Protein AF-A0A2V0P7E8-F1 (afdb_monomer_lite)

Sequence (237 aa):
MRSTAALACRALPTARGLFLRGPGQTAPRLRASYVAIYTPRAPAPLAVPRLQHPPPARASVSSMASHKLELEVVDIHNPGQHNFILGHSHFIKTVEDLAEVMAGAGGGAKWGVAFCEASGDPQNEAMPGRKVRSDGNDAAMLELAKRNAMALGAGHTFVIFMDGIFPVAVLNAVKAVPEVCRVYCATANPVSVVVARLGEDRKGIMGVLDGLCPVDFETEGDKEKRKAFLRMIGYKR

Structure (mmCIF, N/CA/C/O backbone):
data_AF-A0A2V0P7E8-F1
#
_entry.id   AF-A0A2V0P7E8-F1
#
loop_
_atom_site.group_PDB
_atom_site.id
_atom_site.type_symbol
_atom_site.label_atom_id
_atom_site.label_alt_id
_atom_site.label_comp_id
_atom_site.label_asym_id
_atom_site.label_entity_id
_atom_site.label_seq_id
_atom_site.pdbx_PDB_ins_code
_atom_site.Cartn_x
_atom_site.Cartn_y
_atom_site.Cartn_z
_atom_site.occupancy
_atom_site.B_iso_or_equiv
_atom_site.auth_seq_id
_atom_site.auth_comp_id
_atom_site.auth_asym_id
_atom_site.auth_atom_id
_atom_site.pdbx_PDB_model_num
ATOM 1 N N . MET A 1 1 ? 17.601 -32.120 -47.604 1.00 43.47 1 MET A N 1
ATOM 2 C CA . MET A 1 1 ? 18.085 -33.241 -46.771 1.00 43.47 1 MET A CA 1
ATOM 3 C C . MET A 1 1 ? 17.590 -33.015 -45.351 1.00 43.47 1 MET A C 1
ATOM 5 O O . MET A 1 1 ? 17.992 -32.042 -44.731 1.00 43.47 1 MET A O 1
ATOM 9 N N . ARG A 1 2 ? 16.623 -33.821 -44.898 1.00 35.91 2 ARG A N 1
ATOM 10 C CA . ARG A 1 2 ? 16.063 -33.784 -43.537 1.00 35.91 2 ARG A CA 1
ATOM 11 C C . ARG A 1 2 ? 16.905 -34.705 -42.650 1.00 35.91 2 ARG A C 1
ATOM 13 O O . ARG A 1 2 ? 17.209 -35.808 -43.089 1.00 35.91 2 ARG A O 1
ATOM 20 N N . SER A 1 3 ? 17.239 -34.286 -41.432 1.00 37.12 3 SER A N 1
ATOM 21 C CA . SER A 1 3 ? 17.743 -35.190 -40.393 1.00 37.12 3 SER A CA 1
ATOM 22 C C . SER A 1 3 ? 17.050 -34.871 -39.073 1.00 37.12 3 SER A C 1
ATOM 24 O O . SER A 1 3 ? 17.293 -33.843 -38.448 1.00 37.12 3 SER A O 1
ATOM 26 N N . THR A 1 4 ? 16.119 -35.747 -38.716 1.00 37.12 4 THR A N 1
ATOM 27 C CA . THR A 1 4 ? 15.447 -35.866 -37.422 1.00 37.12 4 THR A CA 1
ATOM 28 C C . THR A 1 4 ? 16.215 -36.889 -36.588 1.00 37.12 4 THR A C 1
ATOM 30 O O . THR A 1 4 ? 16.308 -38.044 -37.002 1.00 37.12 4 THR A O 1
ATOM 33 N N . ALA A 1 5 ? 16.741 -36.499 -35.426 1.00 37.94 5 ALA A N 1
ATOM 34 C CA . ALA A 1 5 ? 17.304 -37.433 -34.451 1.00 37.94 5 ALA A CA 1
ATOM 35 C C . ALA A 1 5 ? 16.239 -37.790 -33.406 1.00 37.94 5 ALA A C 1
ATOM 37 O O . ALA A 1 5 ? 15.668 -36.919 -32.752 1.00 37.94 5 ALA A O 1
ATOM 38 N N . ALA A 1 6 ? 15.949 -39.086 -33.323 1.00 36.44 6 ALA A N 1
ATOM 39 C CA . ALA A 1 6 ? 14.895 -39.681 -32.525 1.00 36.44 6 ALA A CA 1
ATOM 40 C C . ALA A 1 6 ? 15.321 -39.955 -31.073 1.00 36.44 6 ALA A C 1
ATOM 42 O O . ALA A 1 6 ? 16.470 -40.274 -30.771 1.00 36.44 6 ALA A O 1
ATOM 43 N N . LEU A 1 7 ? 14.312 -39.862 -30.212 1.00 33.28 7 LEU A N 1
ATOM 44 C CA . LEU A 1 7 ? 14.237 -40.232 -28.805 1.00 33.28 7 LEU A CA 1
ATOM 45 C C . LEU A 1 7 ? 14.516 -41.737 -28.599 1.00 33.28 7 LEU A C 1
ATOM 47 O O . LEU A 1 7 ? 13.966 -42.563 -29.326 1.00 33.28 7 LEU A O 1
ATOM 51 N N . ALA A 1 8 ? 15.282 -42.112 -27.570 1.00 34.56 8 ALA A N 1
ATOM 52 C CA . ALA A 1 8 ? 15.366 -43.502 -27.110 1.00 34.56 8 ALA A CA 1
ATOM 53 C C . ALA A 1 8 ? 15.400 -43.583 -25.574 1.00 34.56 8 ALA A C 1
ATOM 55 O O . ALA A 1 8 ? 16.452 -43.474 -24.944 1.00 34.56 8 ALA A O 1
ATOM 56 N N . CYS A 1 9 ? 14.224 -43.809 -24.980 1.00 28.08 9 CYS A N 1
ATOM 57 C CA . CYS A 1 9 ? 14.062 -44.355 -23.632 1.00 28.08 9 CYS A CA 1
ATOM 58 C C . CYS A 1 9 ? 14.652 -45.772 -23.577 1.00 28.08 9 CYS A C 1
ATOM 60 O O . CYS A 1 9 ? 14.304 -46.617 -24.402 1.00 28.08 9 CYS A O 1
ATOM 62 N N . ARG A 1 10 ? 15.487 -46.068 -22.576 1.00 33.81 10 ARG A N 1
ATOM 63 C CA . ARG A 1 10 ? 15.857 -47.445 -22.217 1.00 33.81 10 ARG A CA 1
ATOM 64 C C . ARG A 1 10 ? 15.277 -47.805 -20.854 1.00 33.81 10 ARG A C 1
ATOM 66 O O . ARG A 1 10 ? 15.463 -47.081 -19.881 1.00 33.81 10 ARG A O 1
ATOM 73 N N . ALA A 1 11 ? 14.568 -48.929 -20.833 1.00 33.47 11 ALA A N 1
ATOM 74 C CA . ALA A 1 11 ? 13.974 -49.557 -19.664 1.00 33.47 11 ALA A CA 1
ATOM 75 C C . ALA A 1 11 ? 15.027 -50.265 -18.790 1.00 33.47 11 ALA A C 1
ATOM 77 O O . ALA A 1 11 ? 16.005 -50.818 -19.296 1.00 33.47 11 ALA A O 1
ATOM 78 N N . LEU A 1 12 ? 14.786 -50.262 -17.478 1.00 32.53 12 LEU A N 1
ATOM 79 C CA . LEU A 1 12 ? 15.499 -51.035 -16.457 1.00 32.53 12 LEU A CA 1
ATOM 80 C C . LEU A 1 12 ? 14.900 -52.448 -16.343 1.00 32.53 12 LEU A C 1
ATOM 82 O O . LEU A 1 12 ? 13.673 -52.567 -16.348 1.00 32.53 12 LEU A O 1
ATOM 86 N N . PRO A 1 13 ? 15.708 -53.506 -16.154 1.00 39.50 13 PRO A N 1
ATOM 87 C CA . PRO A 1 13 ? 15.203 -54.808 -15.751 1.00 39.50 13 PRO A CA 1
ATOM 88 C C . PRO A 1 13 ? 15.181 -54.960 -14.223 1.00 39.50 13 PRO A C 1
ATOM 90 O O . PRO A 1 13 ? 16.146 -54.668 -13.516 1.00 39.50 13 PRO A O 1
ATOM 93 N N . THR A 1 14 ? 14.052 -55.457 -13.728 1.00 38.06 14 THR A N 1
ATOM 94 C CA . THR A 1 14 ? 13.826 -55.967 -12.376 1.00 38.06 14 THR A CA 1
ATOM 95 C C . THR A 1 14 ? 14.241 -57.437 -12.251 1.00 38.06 14 THR A C 1
ATOM 97 O O . THR A 1 14 ? 14.119 -58.202 -13.203 1.00 38.06 14 THR A O 1
ATOM 100 N N . ALA A 1 15 ? 14.623 -57.814 -11.022 1.00 34.06 15 ALA A N 1
ATOM 101 C CA . ALA A 1 15 ? 14.277 -59.055 -10.302 1.00 34.06 15 ALA A CA 1
ATOM 102 C C . ALA A 1 15 ? 15.458 -59.849 -9.695 1.00 34.06 15 ALA A C 1
ATOM 104 O O . ALA A 1 15 ? 16.216 -60.522 -10.378 1.00 34.06 15 ALA A O 1
ATOM 105 N N . ARG A 1 16 ? 15.492 -59.795 -8.352 1.00 34.69 16 ARG A N 1
ATOM 106 C CA . ARG A 1 16 ? 15.559 -60.903 -7.373 1.00 34.69 16 ARG A CA 1
ATOM 107 C C . ARG A 1 16 ? 16.539 -62.066 -7.612 1.00 34.69 16 ARG A C 1
ATOM 109 O O . ARG A 1 16 ? 16.355 -62.879 -8.505 1.00 34.69 16 ARG A O 1
ATOM 116 N N . GLY A 1 17 ? 17.415 -62.279 -6.627 1.00 33.47 17 GLY A N 1
ATOM 117 C CA . GLY A 1 17 ? 18.107 -63.553 -6.409 1.00 33.47 17 GLY A CA 1
ATOM 118 C C . GLY A 1 17 ? 18.930 -63.545 -5.123 1.00 33.47 17 GLY A C 1
ATOM 119 O O . GLY A 1 17 ? 20.105 -63.205 -5.135 1.00 33.47 17 GLY A O 1
ATOM 120 N N . LEU A 1 18 ? 18.287 -63.882 -4.006 1.00 33.97 18 LEU A N 1
ATOM 121 C CA . LEU A 1 18 ? 18.883 -64.077 -2.683 1.00 33.97 18 LEU A CA 1
ATOM 122 C C . LEU A 1 18 ? 19.612 -65.436 -2.660 1.00 33.97 18 LEU A C 1
ATOM 124 O O . LEU A 1 18 ? 18.948 -66.440 -2.891 1.00 33.97 18 LEU A O 1
ATOM 128 N N . PHE A 1 19 ? 20.911 -65.513 -2.345 1.00 38.66 19 PHE A N 1
ATOM 129 C CA . PHE A 1 19 ? 21.503 -66.754 -1.818 1.00 38.66 19 PHE A CA 1
ATOM 130 C C . PHE A 1 19 ? 22.710 -66.479 -0.910 1.00 38.66 19 PHE A C 1
ATOM 132 O O . PHE A 1 19 ? 23.742 -65.960 -1.326 1.00 38.66 19 PHE A O 1
ATOM 139 N N . LEU A 1 20 ? 22.532 -66.852 0.357 1.00 37.09 20 LEU A N 1
ATOM 140 C CA . LEU A 1 20 ? 23.522 -66.905 1.429 1.00 37.09 20 LEU A CA 1
ATOM 141 C C . LEU A 1 20 ? 24.450 -68.117 1.231 1.00 37.09 20 LEU A C 1
ATOM 143 O O . LEU A 1 20 ? 23.941 -69.221 1.044 1.00 37.09 20 LEU A O 1
ATOM 147 N N . ARG A 1 21 ? 25.774 -67.961 1.384 1.00 39.28 21 ARG A N 1
ATOM 148 C CA . ARG A 1 21 ? 26.677 -69.047 1.824 1.00 39.28 21 ARG A CA 1
ATOM 149 C C . ARG A 1 21 ? 27.834 -68.502 2.672 1.00 39.28 21 ARG A C 1
ATOM 151 O O . ARG A 1 21 ? 28.467 -67.519 2.308 1.00 39.28 21 ARG A O 1
ATOM 158 N N . GLY A 1 22 ? 28.030 -69.148 3.824 1.00 33.69 22 GLY A N 1
ATOM 159 C CA . GLY A 1 22 ? 28.982 -68.815 4.886 1.00 33.69 22 GLY A CA 1
ATOM 160 C C . GLY A 1 22 ? 30.416 -69.335 4.675 1.00 33.69 22 GLY A C 1
ATOM 161 O O . GLY A 1 22 ? 30.749 -69.819 3.593 1.00 33.69 22 GLY A O 1
ATOM 162 N N . PRO A 1 23 ? 31.274 -69.197 5.704 1.00 37.84 23 PRO A N 1
ATOM 163 C CA . PRO A 1 23 ? 32.725 -69.147 5.571 1.00 37.84 23 PRO A CA 1
ATOM 164 C C . PRO A 1 23 ? 33.386 -70.527 5.658 1.00 37.84 23 PRO A C 1
ATOM 166 O O . PRO A 1 23 ? 32.941 -71.401 6.396 1.00 37.84 23 PRO A O 1
ATOM 169 N N . GLY A 1 24 ? 34.519 -70.669 4.969 1.00 43.66 24 GLY A N 1
ATOM 170 C CA . GLY A 1 24 ? 35.448 -71.780 5.158 1.00 43.66 24 GLY A CA 1
ATOM 171 C C . GLY A 1 24 ? 35.245 -72.931 4.182 1.00 43.66 24 GLY A C 1
ATOM 172 O O . GLY A 1 24 ? 34.512 -73.873 4.464 1.00 43.66 24 GLY A O 1
ATOM 173 N N . GLN A 1 25 ? 35.974 -72.886 3.065 1.00 35.38 25 GLN A N 1
ATOM 174 C CA . GLN A 1 25 ? 36.650 -74.063 2.521 1.00 35.38 25 GLN A CA 1
ATOM 175 C C . GLN A 1 25 ? 37.675 -73.666 1.453 1.00 35.38 25 GLN A C 1
ATOM 177 O O . GLN A 1 25 ? 37.487 -72.753 0.655 1.00 35.38 25 GLN A O 1
ATOM 182 N N . THR A 1 26 ? 38.813 -74.336 1.555 1.00 39.16 26 THR A N 1
ATOM 183 C CA . THR A 1 26 ? 40.127 -74.064 0.974 1.00 39.16 26 THR A CA 1
ATOM 184 C C . THR A 1 26 ? 40.229 -74.454 -0.500 1.00 39.16 26 THR A C 1
ATOM 186 O O . THR A 1 26 ? 39.725 -75.499 -0.904 1.00 39.16 26 THR A O 1
ATOM 189 N N . ALA A 1 27 ? 40.946 -73.645 -1.283 1.00 39.34 27 ALA A N 1
ATOM 190 C CA . ALA A 1 27 ? 41.205 -73.864 -2.707 1.00 39.34 27 ALA A CA 1
ATOM 191 C C . ALA A 1 27 ? 42.180 -75.038 -2.976 1.00 39.34 27 ALA A C 1
ATOM 193 O O . ALA A 1 27 ? 43.146 -75.207 -2.224 1.00 39.34 27 ALA A O 1
ATOM 194 N N . PRO A 1 28 ? 41.995 -75.825 -4.057 1.00 39.16 28 PRO A N 1
ATOM 195 C CA . PRO A 1 28 ? 42.927 -76.882 -4.427 1.00 39.16 28 PRO A CA 1
ATOM 196 C C . PRO A 1 28 ? 44.117 -76.363 -5.252 1.00 39.16 28 PRO A C 1
ATOM 198 O O . PRO A 1 28 ? 44.018 -75.430 -6.048 1.00 39.16 28 PRO A O 1
ATOM 201 N N . ARG A 1 29 ? 45.258 -77.023 -5.029 1.00 36.12 29 ARG A N 1
ATOM 202 C CA . ARG A 1 29 ? 46.590 -76.774 -5.599 1.00 36.12 29 ARG A CA 1
ATOM 203 C C . ARG A 1 29 ? 46.653 -77.109 -7.095 1.00 36.12 29 ARG A C 1
ATOM 205 O O . ARG A 1 29 ? 46.327 -78.228 -7.481 1.00 36.12 29 ARG A O 1
ATOM 212 N N . LEU A 1 30 ? 47.194 -76.199 -7.904 1.00 33.72 30 LEU A N 1
ATOM 213 C CA . LEU A 1 30 ? 47.629 -76.471 -9.279 1.00 33.72 30 LEU A CA 1
ATOM 214 C C . LEU A 1 30 ? 49.127 -76.812 -9.294 1.00 33.72 30 LEU A C 1
ATOM 216 O O . LEU A 1 30 ? 49.944 -76.078 -8.738 1.00 33.72 30 LEU A O 1
ATOM 220 N N . ARG A 1 31 ? 49.483 -77.945 -9.915 1.00 35.31 31 ARG A N 1
ATOM 221 C CA . ARG A 1 31 ? 50.872 -78.317 -10.221 1.00 35.31 31 ARG A CA 1
ATOM 222 C C . ARG A 1 31 ? 51.333 -77.609 -11.493 1.00 35.31 31 ARG A C 1
ATOM 224 O O . ARG A 1 31 ? 50.603 -77.538 -12.475 1.00 35.31 31 ARG A O 1
ATOM 231 N N . ALA A 1 32 ? 52.562 -77.113 -11.428 1.00 32.66 32 ALA A N 1
ATOM 232 C CA . ALA A 1 32 ? 53.272 -76.403 -12.474 1.00 32.66 32 ALA A CA 1
ATOM 233 C C . ALA A 1 32 ? 53.940 -77.355 -13.473 1.00 32.66 32 ALA A C 1
ATOM 235 O O . ALA A 1 32 ? 54.534 -78.352 -13.066 1.00 32.66 32 ALA A O 1
ATOM 236 N N . SER A 1 33 ? 53.943 -76.963 -14.746 1.00 31.25 33 SER A N 1
ATOM 237 C CA . SER A 1 33 ? 54.993 -77.325 -15.704 1.00 31.25 33 SER A CA 1
ATOM 238 C C . SER A 1 33 ? 54.828 -76.510 -16.986 1.00 31.25 33 SER A C 1
ATOM 240 O O . SER A 1 33 ? 54.018 -76.868 -17.831 1.00 31.25 33 SER A O 1
ATOM 242 N N . TYR A 1 34 ? 55.575 -75.412 -17.118 1.00 35.31 34 TYR A N 1
ATOM 243 C CA . TYR A 1 34 ? 56.572 -75.250 -18.183 1.00 35.31 34 TYR A CA 1
ATOM 244 C C . TYR A 1 34 ? 57.381 -73.973 -17.927 1.00 35.31 34 TYR A C 1
ATOM 246 O O . TYR A 1 34 ? 56.834 -72.881 -17.792 1.00 35.31 34 TYR A O 1
ATOM 254 N N . VAL A 1 35 ? 58.695 -74.141 -17.812 1.00 34.78 35 VAL A N 1
ATOM 255 C CA . VAL A 1 35 ? 59.681 -73.075 -17.637 1.00 34.78 35 VAL A CA 1
ATOM 256 C C . VAL A 1 35 ? 60.026 -72.541 -19.024 1.00 34.78 35 VAL A C 1
ATOM 258 O O . VAL A 1 35 ? 60.584 -73.269 -19.840 1.00 34.78 35 VAL A O 1
ATOM 261 N N . ALA A 1 36 ? 59.707 -71.274 -19.285 1.00 39.47 36 ALA A N 1
ATOM 262 C CA . ALA A 1 36 ? 60.291 -70.501 -20.374 1.00 39.47 36 ALA A CA 1
ATOM 263 C C . ALA A 1 36 ? 61.133 -69.381 -19.756 1.00 39.47 36 ALA A C 1
ATOM 265 O O . ALA A 1 36 ? 60.693 -68.655 -18.865 1.00 39.47 36 ALA A O 1
ATOM 266 N N . ILE A 1 37 ? 62.383 -69.331 -20.190 1.00 40.84 37 ILE A N 1
ATOM 267 C CA . ILE A 1 37 ? 63.480 -68.566 -19.611 1.00 40.84 37 ILE A CA 1
ATOM 268 C C . ILE A 1 37 ? 63.220 -67.069 -19.828 1.00 40.84 37 ILE A C 1
ATOM 270 O O . ILE A 1 37 ? 63.084 -66.605 -20.958 1.00 40.84 37 ILE A O 1
ATOM 274 N N . TYR A 1 38 ? 63.138 -66.325 -18.725 1.00 32.28 38 TYR A N 1
ATOM 275 C CA . TYR A 1 38 ? 63.028 -64.868 -18.681 1.00 32.28 38 TYR A CA 1
ATOM 276 C C . TYR A 1 38 ? 64.431 -64.248 -18.766 1.00 32.28 38 TYR A C 1
ATOM 278 O O . TYR A 1 38 ? 65.274 -64.513 -17.912 1.00 32.28 38 TYR A O 1
ATOM 286 N N . THR A 1 39 ? 64.646 -63.329 -19.704 1.00 40.19 39 THR A N 1
ATOM 287 C CA . THR A 1 39 ? 65.542 -62.183 -19.478 1.00 40.19 39 THR A CA 1
ATOM 288 C C . THR A 1 39 ? 64.784 -60.913 -19.862 1.00 40.19 39 THR A C 1
ATOM 290 O O . THR A 1 39 ? 64.625 -60.648 -21.056 1.00 40.19 39 THR A O 1
ATOM 293 N N . PRO A 1 40 ? 64.272 -60.121 -18.903 1.00 41.34 40 PRO A N 1
ATOM 294 C CA . PRO A 1 40 ? 63.622 -58.862 -19.217 1.00 41.34 40 PRO A CA 1
ATOM 295 C C . PRO A 1 40 ? 64.688 -57.773 -19.383 1.00 41.34 40 PRO A C 1
ATOM 297 O O . PRO A 1 40 ? 65.422 -57.441 -18.454 1.00 41.34 40 PRO A O 1
ATOM 300 N N . ARG A 1 41 ? 64.767 -57.201 -20.586 1.00 45.91 41 ARG A N 1
ATOM 301 C CA . ARG A 1 41 ? 65.491 -55.954 -20.851 1.00 45.91 41 ARG A CA 1
ATOM 302 C C . ARG A 1 41 ? 64.680 -54.820 -20.213 1.00 45.91 41 ARG A C 1
ATOM 304 O O . ARG A 1 41 ? 63.512 -54.652 -20.557 1.00 45.91 41 ARG A O 1
ATOM 311 N N . ALA A 1 42 ? 65.258 -54.084 -19.265 1.00 49.06 42 ALA A N 1
ATOM 312 C CA . ALA A 1 42 ? 64.580 -52.958 -18.620 1.00 49.06 42 ALA A CA 1
ATOM 313 C C . ALA A 1 42 ? 64.176 -51.901 -19.673 1.00 49.06 42 ALA A C 1
ATOM 315 O O . ALA A 1 42 ? 65.023 -51.528 -20.492 1.00 49.06 42 ALA A O 1
ATOM 316 N N . PRO A 1 43 ? 62.921 -51.413 -19.696 1.00 56.69 43 PRO A N 1
ATOM 317 C CA . PRO A 1 43 ? 62.561 -50.293 -20.553 1.00 56.69 43 PRO A CA 1
ATOM 318 C C . PRO A 1 43 ? 63.212 -49.008 -20.023 1.00 56.69 43 PRO A C 1
ATOM 320 O O . PRO A 1 43 ? 63.273 -48.777 -18.815 1.00 56.69 43 PRO A O 1
ATOM 323 N N . ALA A 1 44 ? 63.715 -48.179 -20.939 1.00 62.16 44 ALA A N 1
ATOM 324 C CA . ALA A 1 44 ? 64.260 -46.862 -20.625 1.00 62.16 44 ALA A CA 1
ATOM 325 C C . ALA A 1 44 ? 63.199 -45.983 -19.925 1.00 62.16 44 ALA A C 1
ATOM 327 O O . ALA A 1 44 ? 62.014 -46.092 -20.256 1.00 62.16 44 ALA A O 1
ATOM 328 N N . PRO A 1 45 ? 63.584 -45.106 -18.979 1.00 55.06 45 PRO A N 1
ATOM 329 C CA . PRO A 1 45 ? 62.628 -44.244 -18.300 1.00 55.06 45 PRO A CA 1
ATOM 330 C C . PRO A 1 45 ? 61.985 -43.282 -19.306 1.00 55.06 45 PRO A C 1
ATOM 332 O O . PRO A 1 45 ? 62.674 -42.537 -20.003 1.00 55.06 45 PRO A O 1
ATOM 335 N N . LEU A 1 46 ? 60.653 -43.296 -19.377 1.00 55.28 46 LEU A N 1
ATOM 336 C CA . LEU A 1 46 ? 59.884 -42.293 -20.107 1.00 55.28 46 LEU A CA 1
ATOM 337 C C . LEU A 1 46 ? 60.116 -40.930 -19.444 1.00 55.28 46 LEU A C 1
ATOM 339 O O . LEU A 1 46 ? 59.803 -40.741 -18.268 1.00 55.28 46 LEU A O 1
ATOM 343 N N . ALA A 1 47 ? 60.675 -39.983 -20.196 1.00 57.06 47 ALA A N 1
ATOM 344 C CA . ALA A 1 47 ? 60.804 -38.602 -19.761 1.00 57.06 47 ALA A CA 1
ATOM 345 C C . ALA A 1 47 ? 59.402 -37.998 -19.594 1.00 57.06 47 ALA A C 1
ATOM 347 O O . ALA A 1 47 ? 58.698 -37.752 -20.572 1.00 57.06 47 ALA A O 1
ATOM 348 N N . VAL A 1 48 ? 58.983 -37.778 -18.348 1.00 56.09 48 VAL A N 1
ATOM 349 C CA . VAL A 1 48 ? 57.744 -37.061 -18.037 1.00 56.09 48 VAL A CA 1
ATOM 350 C C . VAL A 1 48 ? 58.007 -35.571 -18.282 1.00 56.09 48 VAL A C 1
ATOM 352 O O . VAL A 1 48 ? 58.910 -35.018 -17.645 1.00 56.09 48 VAL A O 1
ATOM 355 N N . PRO A 1 49 ? 57.279 -34.883 -19.179 1.00 53.88 49 PRO A N 1
ATOM 356 C CA . PRO A 1 49 ? 57.452 -33.448 -19.345 1.00 53.88 49 PRO A CA 1
ATOM 357 C C . PRO A 1 49 ? 57.054 -32.756 -18.039 1.00 53.88 49 PRO A C 1
ATOM 359 O O . PRO A 1 49 ? 55.941 -32.949 -17.547 1.00 53.88 49 PRO A O 1
ATOM 362 N N . ARG A 1 50 ? 57.944 -31.937 -17.464 1.00 55.31 50 ARG A N 1
ATOM 363 C CA . ARG A 1 50 ? 57.546 -30.993 -16.412 1.00 55.31 50 ARG A CA 1
ATOM 364 C C . ARG A 1 50 ? 56.524 -30.038 -17.023 1.00 55.31 50 ARG A C 1
ATOM 366 O O . ARG A 1 50 ? 56.900 -29.140 -17.770 1.00 55.31 50 ARG A O 1
ATOM 373 N N . LEU A 1 51 ? 55.249 -30.215 -16.686 1.00 55.59 51 LEU A N 1
ATOM 374 C CA . LEU A 1 51 ? 54.248 -29.168 -16.841 1.00 55.59 51 LEU A CA 1
ATOM 375 C C . LEU A 1 51 ? 54.706 -27.981 -15.988 1.00 55.59 51 LEU A C 1
ATOM 377 O O . LEU A 1 51 ? 54.605 -27.997 -14.762 1.00 55.59 51 LEU A O 1
ATOM 381 N N . GLN A 1 52 ? 55.278 -26.969 -16.635 1.00 55.81 52 GLN A N 1
ATOM 382 C CA . GLN A 1 52 ? 55.445 -25.661 -16.022 1.00 55.81 52 GLN A CA 1
ATOM 383 C C . GLN A 1 52 ? 54.041 -25.074 -15.884 1.00 55.81 52 GLN A C 1
ATOM 385 O O . GLN A 1 52 ? 53.491 -24.528 -16.837 1.00 55.81 52 GLN A O 1
ATOM 390 N N . HIS A 1 53 ? 53.425 -25.240 -14.716 1.00 59.16 53 HIS A N 1
ATOM 391 C CA . HIS A 1 53 ? 52.244 -24.458 -14.386 1.00 59.16 53 HIS A CA 1
ATOM 392 C C . HIS A 1 53 ? 52.685 -22.993 -14.276 1.00 59.16 53 HIS A C 1
ATOM 394 O O . HIS A 1 53 ? 53.574 -22.703 -13.467 1.00 59.16 53 HIS A O 1
ATOM 400 N N . PRO A 1 54 ? 52.124 -22.067 -15.073 1.00 64.81 54 PRO A N 1
ATOM 401 C CA . PRO A 1 54 ? 52.338 -20.653 -14.817 1.00 64.81 54 PRO A CA 1
ATOM 402 C C . PRO A 1 54 ? 51.842 -20.346 -13.394 1.00 64.81 54 PRO A C 1
ATOM 404 O O . PRO A 1 54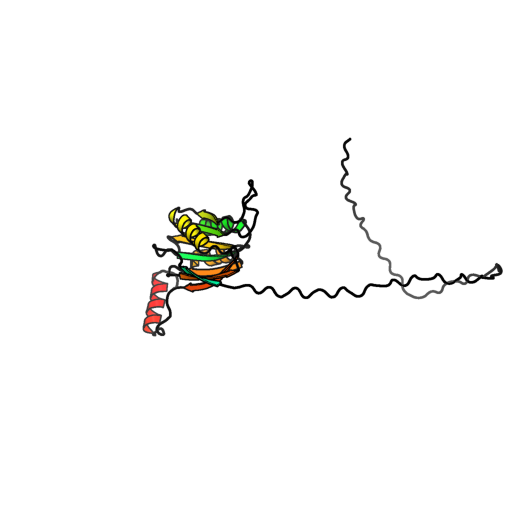 ? 50.853 -20.950 -12.957 1.00 64.81 54 PRO A O 1
ATOM 407 N N . PRO A 1 55 ? 52.508 -19.451 -12.640 1.00 61.59 55 PRO A N 1
ATOM 408 C CA . PRO A 1 55 ? 51.990 -19.029 -11.346 1.00 61.59 55 PRO A CA 1
ATOM 409 C C . PRO A 1 55 ? 50.553 -18.517 -11.533 1.00 61.59 55 PRO A C 1
ATOM 411 O O . PRO A 1 55 ? 50.273 -17.896 -12.565 1.00 61.59 55 PRO A O 1
ATOM 414 N N . PRO A 1 56 ? 49.633 -18.775 -10.583 1.00 62.66 56 PRO A N 1
ATOM 415 C CA . PRO A 1 56 ? 48.272 -18.274 -10.693 1.00 62.66 56 PRO A CA 1
ATOM 416 C C . PRO A 1 56 ? 48.344 -16.764 -10.906 1.00 62.66 56 PRO A C 1
ATOM 418 O O . PRO A 1 56 ? 48.986 -16.054 -10.126 1.00 62.66 56 PRO A O 1
ATOM 421 N N . ALA A 1 57 ? 47.736 -16.287 -11.996 1.00 62.59 57 ALA A N 1
ATOM 422 C CA . ALA A 1 57 ? 47.627 -14.865 -12.261 1.00 62.59 57 ALA A CA 1
ATOM 423 C C . ALA A 1 57 ? 47.049 -14.218 -11.002 1.00 62.59 57 ALA A C 1
ATOM 425 O O . ALA A 1 57 ? 45.972 -14.597 -10.538 1.00 62.59 57 ALA A O 1
ATOM 426 N N . ARG A 1 58 ? 47.808 -13.297 -10.403 1.00 58.16 58 ARG A N 1
ATOM 427 C CA . ARG A 1 58 ? 47.349 -12.504 -9.266 1.00 58.16 58 ARG A CA 1
ATOM 428 C C . ARG A 1 58 ? 46.074 -11.819 -9.748 1.00 58.16 58 ARG A C 1
ATOM 430 O O . ARG A 1 58 ? 46.162 -10.943 -10.605 1.00 58.16 58 ARG A O 1
ATOM 437 N N . ALA A 1 59 ? 44.910 -12.271 -9.280 1.00 59.94 59 ALA A N 1
ATOM 438 C CA . ALA A 1 59 ? 43.654 -11.606 -9.583 1.00 59.94 59 ALA A CA 1
ATOM 439 C C . ALA A 1 59 ? 43.852 -10.144 -9.185 1.00 59.94 59 ALA A C 1
ATOM 441 O O . ALA A 1 59 ? 44.125 -9.853 -8.017 1.00 59.94 59 ALA A O 1
ATOM 442 N N . SER A 1 60 ? 43.840 -9.242 -10.168 1.00 59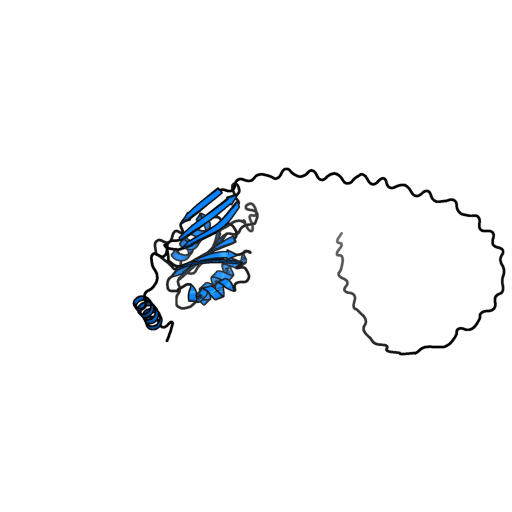.84 60 SER A N 1
ATOM 443 C CA . SER A 1 60 ? 43.868 -7.816 -9.893 1.00 59.84 60 SER A CA 1
ATOM 444 C C . SER A 1 60 ? 42.697 -7.566 -8.960 1.00 59.84 60 SER A C 1
ATOM 446 O O . SER A 1 60 ? 41.558 -7.852 -9.334 1.00 59.84 60 SER A O 1
ATOM 448 N N . VAL A 1 61 ? 42.971 -7.113 -7.739 1.00 61.44 61 VAL A N 1
ATOM 449 C CA . VAL A 1 61 ? 41.923 -6.637 -6.844 1.00 61.44 61 VAL A CA 1
ATOM 450 C C . VAL A 1 61 ? 41.254 -5.506 -7.612 1.00 61.44 61 VAL A C 1
ATOM 452 O O . VAL A 1 61 ? 41.841 -4.438 -7.777 1.00 61.44 61 VAL A O 1
ATOM 455 N N . SER A 1 62 ? 40.095 -5.799 -8.206 1.00 61.75 62 SER A N 1
ATOM 456 C CA . SER A 1 62 ? 39.265 -4.807 -8.872 1.00 61.75 62 SER A CA 1
ATOM 457 C C . SER A 1 62 ? 39.087 -3.681 -7.864 1.00 61.75 62 SER A C 1
ATOM 459 O O . SER A 1 62 ? 38.721 -3.945 -6.716 1.00 61.75 62 SER A O 1
ATOM 461 N N . SER A 1 63 ? 39.460 -2.456 -8.243 1.00 62.62 63 SER A N 1
ATOM 462 C CA . SER A 1 63 ? 39.284 -1.287 -7.386 1.00 62.62 63 SER A CA 1
ATOM 463 C C . SER A 1 63 ? 37.849 -1.304 -6.874 1.00 62.62 63 SER A C 1
ATOM 465 O O . SER A 1 63 ? 36.932 -1.339 -7.695 1.00 62.62 63 SER A O 1
ATOM 467 N N . MET A 1 64 ? 37.645 -1.325 -5.554 1.00 64.44 64 MET A N 1
ATOM 468 C CA . MET A 1 64 ? 36.298 -1.263 -4.990 1.00 64.44 64 MET A CA 1
ATOM 469 C C . MET A 1 64 ? 35.613 -0.021 -5.562 1.00 64.44 64 MET A C 1
ATOM 471 O O . MET A 1 64 ? 36.033 1.102 -5.283 1.00 64.44 64 MET A O 1
ATOM 475 N N . ALA A 1 65 ? 34.621 -0.225 -6.428 1.00 73.56 65 ALA A N 1
ATOM 476 C CA . ALA A 1 65 ? 33.884 0.875 -7.018 1.00 73.56 65 ALA A CA 1
ATOM 477 C C . ALA A 1 65 ? 33.145 1.595 -5.886 1.00 73.56 65 ALA A C 1
ATOM 479 O O . ALA A 1 65 ? 32.276 1.021 -5.230 1.00 73.56 65 ALA A O 1
ATOM 480 N N . SER A 1 66 ? 33.529 2.844 -5.623 1.00 79.75 66 SER A N 1
ATOM 481 C CA . SER A 1 66 ? 32.791 3.702 -4.705 1.00 79.75 66 SER A CA 1
ATOM 482 C C . SER A 1 66 ? 31.511 4.142 -5.406 1.00 79.75 66 SER A C 1
ATOM 484 O O . SER A 1 66 ? 31.562 4.784 -6.456 1.00 79.75 66 SER A O 1
ATOM 486 N N . HIS A 1 67 ? 30.362 3.768 -4.850 1.00 84.56 67 HIS A N 1
ATOM 487 C CA . HIS A 1 67 ? 29.064 4.206 -5.343 1.00 84.56 67 HIS A CA 1
ATOM 488 C C . HIS A 1 67 ? 28.436 5.177 -4.343 1.00 84.56 67 HIS A C 1
ATOM 490 O O . HIS A 1 67 ? 28.414 4.917 -3.141 1.00 84.56 67 HIS A O 1
ATOM 496 N N . LYS A 1 68 ? 27.899 6.291 -4.846 1.00 91.62 68 LYS A N 1
ATOM 497 C CA . LYS A 1 68 ? 27.149 7.254 -4.038 1.00 91.62 68 LYS A CA 1
ATOM 498 C C . LYS A 1 68 ? 25.717 6.748 -3.843 1.00 91.62 68 LYS A C 1
ATOM 500 O O . LYS A 1 68 ? 25.026 6.479 -4.824 1.00 91.62 68 LYS A O 1
ATOM 505 N N . LEU A 1 69 ? 25.293 6.634 -2.587 1.00 95.25 69 LEU A N 1
ATOM 506 C CA . LEU A 1 69 ? 23.911 6.356 -2.202 1.00 95.25 69 LEU A CA 1
ATOM 507 C C . LEU A 1 69 ? 23.200 7.678 -1.895 1.00 95.25 69 LEU A C 1
ATOM 509 O O . LEU A 1 69 ? 23.728 8.495 -1.141 1.00 95.25 69 LEU A O 1
ATOM 513 N N . GLU A 1 70 ? 22.012 7.879 -2.452 1.00 96.88 70 GLU A N 1
ATOM 514 C CA . GLU A 1 70 ? 21.166 9.045 -2.178 1.00 96.88 70 GLU A CA 1
ATOM 515 C C . GLU A 1 70 ? 19.879 8.583 -1.493 1.00 96.88 70 GLU A C 1
ATOM 517 O O . GLU A 1 70 ? 19.309 7.564 -1.878 1.00 96.88 70 GLU A O 1
ATOM 522 N N . LEU A 1 71 ? 19.435 9.300 -0.459 1.00 98.00 71 LEU A N 1
ATOM 523 C CA . LEU A 1 71 ? 18.172 9.022 0.222 1.00 98.00 71 LEU A CA 1
ATOM 524 C C . LEU A 1 71 ? 17.154 10.096 -0.152 1.00 98.00 71 LEU A C 1
ATOM 526 O O . LEU A 1 71 ? 17.426 11.286 -0.006 1.00 98.00 71 LEU A O 1
ATOM 530 N N . GLU A 1 72 ? 15.987 9.665 -0.611 1.00 97.19 72 GLU A N 1
ATOM 531 C CA . GLU A 1 72 ? 14.837 10.515 -0.903 1.00 97.19 72 GLU A CA 1
ATOM 532 C C . GLU A 1 72 ? 13.652 10.093 -0.022 1.00 97.19 72 GLU A C 1
ATOM 534 O O . GLU A 1 72 ? 13.528 8.932 0.377 1.00 97.19 72 GLU A O 1
ATOM 539 N N . VAL A 1 73 ? 12.789 11.050 0.306 1.00 98.50 73 VAL A N 1
ATOM 540 C CA . VAL A 1 73 ? 11.529 10.797 1.009 1.00 98.50 73 VAL A CA 1
ATOM 541 C C . VAL A 1 73 ? 10.402 11.054 0.021 1.00 98.50 73 VAL A C 1
ATOM 543 O O . VAL A 1 73 ? 10.330 12.133 -0.564 1.00 98.50 73 VAL A O 1
ATOM 546 N N . VAL A 1 74 ? 9.558 10.047 -0.195 1.00 98.62 74 VAL A N 1
ATOM 547 C CA . VAL A 1 74 ? 8.438 10.095 -1.140 1.00 98.62 74 VAL A CA 1
ATOM 548 C C . VAL A 1 74 ? 7.136 9.946 -0.369 1.00 98.62 74 VAL A C 1
ATOM 550 O O . VAL A 1 74 ? 6.898 8.910 0.251 1.00 98.62 74 VAL A O 1
ATOM 553 N N . ASP A 1 75 ? 6.284 10.963 -0.420 1.00 98.75 75 ASP A N 1
ATOM 554 C CA . ASP A 1 75 ? 4.974 10.917 0.224 1.00 98.75 75 ASP A CA 1
ATOM 555 C C . ASP A 1 75 ? 3.979 10.099 -0.602 1.00 98.75 75 ASP A C 1
ATOM 557 O O . ASP A 1 75 ? 3.877 10.248 -1.824 1.00 98.75 75 ASP A O 1
ATOM 561 N N . ILE A 1 76 ? 3.210 9.248 0.078 1.00 98.75 76 ILE A N 1
ATOM 562 C CA . ILE A 1 76 ? 2.090 8.537 -0.530 1.00 98.75 76 ILE A CA 1
ATOM 563 C C . ILE A 1 76 ? 0.955 9.528 -0.789 1.00 98.75 76 ILE A C 1
ATOM 565 O O . ILE A 1 76 ? 0.384 10.126 0.124 1.00 98.75 76 ILE A O 1
ATOM 569 N N . HIS A 1 77 ? 0.578 9.667 -2.055 1.00 98.56 77 HIS A N 1
ATOM 570 C CA . HIS A 1 77 ? -0.573 10.453 -2.466 1.00 98.56 77 HIS A CA 1
ATOM 571 C C . HIS A 1 77 ? -1.867 9.688 -2.165 1.00 98.56 77 HIS A C 1
ATOM 573 O O . HIS A 1 77 ? -2.210 8.741 -2.875 1.00 98.56 77 HIS A O 1
ATOM 579 N N . ASN A 1 78 ? -2.588 10.116 -1.126 1.00 98.25 78 ASN A N 1
ATOM 580 C CA . ASN A 1 78 ? -3.852 9.516 -0.691 1.00 98.25 78 ASN A CA 1
ATOM 581 C C . ASN A 1 78 ? -4.839 10.581 -0.156 1.00 98.25 78 ASN A C 1
ATOM 583 O O . ASN A 1 78 ? -5.097 10.644 1.046 1.00 98.25 78 ASN A O 1
ATOM 587 N N . PRO A 1 79 ? -5.388 11.453 -1.023 1.00 97.12 79 PRO A N 1
ATOM 588 C CA . PRO A 1 79 ? -6.249 12.557 -0.587 1.00 97.12 79 PRO A CA 1
ATOM 589 C C . PRO A 1 79 ? -7.571 12.091 0.044 1.00 97.12 79 PRO A C 1
ATOM 591 O O . PRO A 1 79 ? -8.142 12.812 0.856 1.00 97.12 79 PRO A O 1
ATOM 594 N N . GLY A 1 80 ? -8.051 10.895 -0.313 1.00 95.25 80 GLY A N 1
ATOM 595 C CA . GLY A 1 80 ? -9.284 10.314 0.226 1.00 95.25 80 GLY A CA 1
ATOM 596 C C . GLY A 1 80 ? -9.105 9.525 1.525 1.00 95.25 80 GLY A C 1
ATOM 597 O O . GLY A 1 80 ? -10.084 8.980 2.019 1.00 95.25 80 GLY A O 1
ATOM 598 N N . GLN A 1 81 ? -7.880 9.446 2.068 1.00 96.44 81 GLN A N 1
ATOM 599 C CA . GLN A 1 81 ? -7.551 8.644 3.259 1.00 96.44 81 GLN A CA 1
ATOM 600 C C . GLN A 1 81 ? -8.036 7.189 3.146 1.00 96.44 81 GLN A C 1
ATOM 602 O O . GLN A 1 81 ? -8.521 6.585 4.102 1.00 96.44 81 GLN A O 1
ATOM 607 N N . HIS A 1 82 ? -7.915 6.617 1.949 1.00 98.25 82 HIS A N 1
ATOM 608 C CA . HIS A 1 82 ? -8.255 5.223 1.705 1.00 98.25 82 HIS A CA 1
ATOM 609 C C . HIS A 1 82 ? -7.253 4.308 2.404 1.00 98.25 82 HIS A C 1
ATOM 611 O O . HIS A 1 82 ? -6.085 4.663 2.580 1.00 98.25 82 HIS A O 1
ATOM 617 N N . ASN A 1 83 ? -7.687 3.104 2.765 1.00 98.31 83 ASN A N 1
ATOM 618 C CA . ASN A 1 83 ? -6.742 2.106 3.236 1.00 98.31 83 ASN A CA 1
ATOM 619 C C . ASN A 1 83 ? -5.857 1.654 2.072 1.00 98.31 83 ASN A C 1
ATOM 621 O O . ASN A 1 83 ? -6.326 1.481 0.945 1.00 98.31 83 ASN A O 1
ATOM 625 N N . PHE A 1 84 ? -4.583 1.412 2.349 1.00 98.81 84 PHE A N 1
ATOM 626 C CA . PHE A 1 84 ? -3.672 0.843 1.372 1.00 98.81 84 PHE A CA 1
ATOM 627 C C . PHE A 1 84 ? -2.677 -0.123 2.014 1.00 98.81 84 PHE A C 1
ATOM 629 O O . PHE A 1 84 ? -2.451 -0.101 3.224 1.00 98.81 84 PHE A O 1
ATOM 636 N N . ILE A 1 85 ? -2.090 -0.988 1.189 1.00 98.94 85 ILE A N 1
ATOM 637 C CA . ILE A 1 85 ? -0.995 -1.893 1.544 1.00 98.94 85 ILE A CA 1
ATOM 638 C C . ILE A 1 85 ? 0.175 -1.595 0.610 1.00 98.94 85 ILE A C 1
ATOM 640 O O . ILE A 1 85 ? 0.004 -1.551 -0.607 1.00 98.94 85 ILE A O 1
ATOM 644 N N . LEU A 1 86 ? 1.367 -1.422 1.177 1.00 98.94 86 LEU A N 1
ATOM 645 C CA . LEU A 1 86 ? 2.621 -1.266 0.440 1.00 98.94 86 LEU A CA 1
ATOM 646 C C . LEU A 1 86 ? 3.536 -2.446 0.761 1.00 98.94 86 LEU A C 1
ATOM 648 O O . LEU A 1 86 ? 3.754 -2.760 1.933 1.00 98.94 86 LEU A O 1
ATOM 652 N N . GLY A 1 87 ? 4.111 -3.080 -0.256 1.00 98.88 87 GLY A N 1
ATOM 653 C CA . GLY A 1 87 ? 4.989 -4.232 -0.069 1.00 98.88 87 GLY A CA 1
ATOM 654 C C . GLY A 1 87 ? 6.015 -4.430 -1.178 1.00 98.88 87 GLY A C 1
ATOM 655 O O . GLY A 1 87 ? 6.135 -3.627 -2.100 1.00 98.88 87 GLY A O 1
ATOM 656 N N . HIS A 1 88 ? 6.780 -5.508 -1.047 1.00 98.81 88 HIS A N 1
ATOM 657 C CA . HIS A 1 88 ? 7.794 -5.968 -1.988 1.00 98.81 88 HIS A CA 1
ATOM 658 C C . HIS A 1 88 ? 7.498 -7.416 -2.377 1.00 98.81 88 HIS A C 1
ATOM 660 O O . HIS A 1 88 ? 7.125 -8.232 -1.529 1.00 98.81 88 HIS A O 1
ATOM 666 N N . SER A 1 89 ? 7.666 -7.728 -3.655 1.00 98.69 89 SER A N 1
ATOM 667 C CA . SER A 1 89 ? 7.319 -9.019 -4.240 1.00 98.69 89 SER A CA 1
ATOM 668 C C . SER A 1 89 ? 8.342 -9.421 -5.311 1.00 98.69 89 SER A C 1
ATOM 670 O O . SER A 1 89 ? 9.478 -8.956 -5.277 1.00 98.69 89 SER A O 1
ATOM 672 N N . HIS A 1 90 ? 7.998 -10.311 -6.235 1.00 98.44 90 HIS A N 1
ATOM 673 C CA . HIS A 1 90 ? 8.791 -10.621 -7.422 1.00 98.44 90 HIS A CA 1
ATOM 674 C C . HIS A 1 90 ? 7.909 -11.333 -8.447 1.00 98.44 90 HIS A C 1
ATOM 676 O O . HIS A 1 90 ? 6.870 -11.860 -8.091 1.00 98.44 90 HIS A O 1
ATOM 682 N N . PHE A 1 91 ? 8.357 -11.421 -9.701 1.00 97.75 91 PHE A N 1
ATOM 683 C CA . PHE A 1 91 ? 7.656 -12.146 -10.772 1.00 97.75 91 PHE A CA 1
ATOM 684 C C . PHE A 1 91 ? 6.317 -11.516 -11.211 1.00 97.75 91 PHE A C 1
ATOM 686 O O . PHE A 1 91 ? 5.576 -10.920 -10.434 1.00 97.75 91 PHE A O 1
ATOM 693 N N . ILE A 1 92 ? 6.015 -11.611 -12.510 1.00 96.44 92 ILE A N 1
ATOM 694 C CA . ILE A 1 92 ? 4.904 -10.866 -13.127 1.00 96.44 92 ILE A CA 1
ATOM 695 C C . ILE A 1 92 ? 3.523 -11.336 -12.651 1.00 96.44 92 ILE A C 1
ATOM 697 O O . ILE A 1 92 ? 2.597 -10.530 -12.615 1.00 96.44 92 ILE A O 1
ATOM 701 N N . LYS A 1 93 ? 3.410 -12.594 -12.202 1.00 98.19 93 LYS A N 1
ATOM 702 C CA . LYS A 1 93 ? 2.170 -13.184 -11.669 1.00 98.19 93 LYS A CA 1
ATOM 703 C C . LYS A 1 93 ? 1.639 -12.462 -10.423 1.00 98.19 93 LYS A C 1
ATOM 705 O O . LYS A 1 93 ? 0.448 -12.523 -10.154 1.00 98.19 93 LYS A O 1
ATOM 710 N N . THR A 1 94 ? 2.491 -11.691 -9.737 1.00 98.75 94 THR A N 1
ATOM 711 C CA . THR A 1 94 ? 2.125 -10.837 -8.594 1.00 98.75 94 THR A CA 1
ATOM 712 C C . THR A 1 94 ? 0.861 -10.013 -8.833 1.00 98.75 94 THR A C 1
ATOM 714 O O . THR A 1 94 ? 0.041 -9.888 -7.929 1.00 98.75 94 THR A O 1
ATOM 717 N N . VAL A 1 95 ? 0.710 -9.410 -10.020 1.00 98.50 95 VAL A N 1
ATOM 718 C CA . VAL A 1 95 ? -0.431 -8.517 -10.279 1.00 98.50 95 VAL A CA 1
ATOM 719 C C . VAL A 1 95 ? -1.755 -9.280 -10.283 1.00 98.50 95 VAL A C 1
ATOM 721 O O . VAL A 1 95 ? -2.705 -8.811 -9.666 1.00 98.50 95 VAL A O 1
ATOM 724 N N . GLU A 1 96 ? -1.793 -10.456 -10.911 1.00 98.69 96 GLU A N 1
ATOM 725 C CA . GLU A 1 96 ? -2.998 -11.286 -10.996 1.00 98.69 96 GLU A CA 1
ATOM 726 C C . GLU A 1 96 ? -3.306 -11.939 -9.644 1.00 98.69 96 GLU A C 1
ATOM 728 O O . GLU A 1 96 ? -4.431 -11.853 -9.169 1.00 98.69 96 GLU A O 1
ATOM 733 N N . ASP A 1 97 ? -2.306 -12.474 -8.942 1.00 98.75 97 ASP A N 1
ATOM 734 C CA . ASP A 1 97 ? -2.536 -13.133 -7.649 1.00 98.75 97 ASP A CA 1
ATOM 735 C C . ASP A 1 97 ? -3.011 -12.170 -6.562 1.00 98.75 97 ASP A C 1
ATOM 737 O O . ASP A 1 97 ? -3.896 -12.491 -5.765 1.00 98.75 97 ASP A O 1
ATOM 741 N N . LEU A 1 98 ? -2.448 -10.959 -6.518 1.00 98.81 98 LEU A N 1
ATOM 742 C CA . LEU A 1 98 ? -2.941 -9.930 -5.609 1.00 98.81 98 LEU A CA 1
ATOM 743 C C . LEU A 1 98 ? -4.347 -9.468 -6.008 1.00 98.81 98 LEU A C 1
ATOM 745 O O . LEU A 1 98 ? -5.167 -9.221 -5.125 1.00 98.81 98 LEU A O 1
ATOM 749 N N . ALA A 1 99 ? -4.648 -9.375 -7.306 1.00 98.50 99 ALA A N 1
ATOM 750 C CA . ALA A 1 99 ? -5.987 -9.059 -7.791 1.00 98.50 99 ALA A CA 1
ATOM 751 C C . ALA A 1 99 ? -7.010 -10.137 -7.395 1.00 98.50 99 ALA A C 1
ATOM 753 O O . ALA A 1 99 ? -8.088 -9.799 -6.911 1.00 98.50 99 ALA A O 1
ATOM 754 N N . GLU A 1 100 ? -6.659 -11.421 -7.492 1.00 98.38 100 GLU A N 1
ATOM 755 C CA . GLU A 1 100 ? -7.494 -12.538 -7.037 1.00 98.38 100 GLU A CA 1
ATOM 756 C C . GLU A 1 100 ? -7.763 -12.476 -5.529 1.00 98.38 100 GLU A C 1
ATOM 758 O O . GLU A 1 100 ? -8.910 -12.622 -5.095 1.00 98.38 100 GLU A O 1
ATOM 763 N N . VAL A 1 101 ? -6.736 -12.185 -4.719 1.00 98.38 101 VAL A N 1
ATOM 764 C CA . VAL A 1 101 ? -6.903 -11.966 -3.272 1.00 98.38 101 VAL A CA 1
ATOM 765 C C . VAL A 1 101 ? -7.899 -10.840 -2.999 1.00 98.38 101 VAL A C 1
ATOM 767 O O . VAL A 1 101 ? -8.781 -10.986 -2.149 1.00 98.38 101 VAL A O 1
ATOM 770 N N . MET A 1 102 ? -7.784 -9.721 -3.717 1.00 98.25 102 MET A N 1
ATOM 771 C CA . MET A 1 102 ? -8.664 -8.571 -3.521 1.00 98.25 102 MET A CA 1
ATOM 772 C C . MET A 1 102 ? -10.087 -8.824 -4.035 1.00 98.25 102 MET A C 1
ATOM 774 O O . MET A 1 102 ? -11.052 -8.436 -3.376 1.00 98.25 102 MET A O 1
ATOM 778 N N . ALA A 1 103 ? -10.246 -9.540 -5.148 1.00 96.44 103 ALA A N 1
ATOM 779 C CA . ALA A 1 103 ? -11.543 -9.989 -5.647 1.00 96.44 103 ALA A CA 1
ATOM 780 C C . ALA A 1 103 ? -12.243 -10.933 -4.649 1.00 96.44 103 ALA A C 1
ATOM 782 O O . ALA A 1 103 ? -13.462 -10.865 -4.477 1.00 96.44 103 ALA A O 1
ATOM 783 N N . GLY A 1 104 ? -11.471 -11.765 -3.942 1.00 95.12 104 GLY A N 1
ATOM 784 C CA . GLY A 1 104 ? -11.956 -12.670 -2.899 1.00 95.12 104 GLY A CA 1
ATOM 785 C C . GLY A 1 104 ? -12.366 -11.995 -1.582 1.00 95.12 104 GLY A C 1
ATOM 786 O O . GLY A 1 104 ? -12.998 -12.646 -0.751 1.00 95.12 104 GLY A O 1
ATOM 787 N N . ALA A 1 105 ? -12.062 -10.706 -1.377 1.00 88.44 105 ALA A N 1
ATOM 788 C CA . ALA A 1 105 ? -12.388 -9.982 -0.142 1.00 88.44 105 ALA A CA 1
ATOM 789 C C . ALA A 1 105 ? -13.906 -9.816 0.100 1.00 88.44 105 ALA A C 1
ATOM 791 O O . ALA A 1 105 ? -14.337 -9.630 1.240 1.00 88.44 105 ALA A O 1
ATOM 792 N N . GLY A 1 106 ? -14.721 -9.920 -0.959 1.00 80.50 106 GLY A N 1
ATOM 793 C CA . GLY A 1 106 ? -16.185 -9.853 -0.904 1.00 80.50 106 GLY A CA 1
ATOM 794 C C . GLY A 1 106 ? -16.759 -8.446 -0.668 1.00 80.50 106 GLY A C 1
ATOM 795 O O . GLY A 1 106 ? -16.059 -7.438 -0.702 1.00 80.50 106 GLY A O 1
ATOM 796 N N . GLY A 1 107 ? -18.079 -8.367 -0.460 1.00 76.25 107 GLY A N 1
ATOM 797 C CA . GLY A 1 107 ? -18.737 -7.183 0.116 1.00 76.25 107 GLY A CA 1
ATOM 798 C C . GLY A 1 107 ? -18.794 -5.912 -0.742 1.00 76.25 107 GLY A C 1
ATOM 799 O O . GLY A 1 107 ? -19.023 -4.840 -0.192 1.00 76.25 107 GLY A O 1
ATOM 800 N N . GLY A 1 108 ? -18.592 -5.996 -2.061 1.00 86.69 108 GLY A N 1
ATOM 801 C CA . GLY A 1 108 ? -18.591 -4.807 -2.928 1.00 86.69 108 GLY A CA 1
ATOM 802 C C . GLY A 1 108 ? -17.381 -3.891 -2.713 1.00 86.69 108 GLY A C 1
ATOM 803 O O . GLY A 1 108 ? -17.439 -2.715 -3.066 1.00 86.69 108 GLY A O 1
ATOM 804 N N . ALA A 1 109 ? -16.302 -4.427 -2.130 1.00 93.81 109 ALA A N 1
ATOM 805 C CA . ALA A 1 109 ? -15.042 -3.726 -1.941 1.00 93.81 109 ALA A CA 1
ATOM 806 C C . ALA A 1 109 ? -14.515 -3.162 -3.263 1.00 93.81 109 ALA A C 1
ATOM 808 O O . ALA A 1 109 ? -14.473 -3.862 -4.279 1.00 93.81 109 ALA A O 1
ATOM 809 N N . LYS A 1 110 ? -14.062 -1.914 -3.224 1.00 97.81 110 LYS A N 1
ATOM 810 C CA . LYS A 1 110 ? -13.388 -1.253 -4.340 1.00 97.81 110 LYS A CA 1
ATOM 811 C C . LYS A 1 110 ? -11.893 -1.339 -4.126 1.00 97.81 110 LYS A C 1
ATOM 813 O O . LYS A 1 110 ? -11.430 -1.104 -3.013 1.00 97.81 110 LYS A O 1
ATOM 818 N N . TRP A 1 111 ? -11.130 -1.657 -5.159 1.00 98.62 111 TRP A N 1
ATOM 819 C CA . TRP A 1 111 ? -9.691 -1.820 -5.024 1.00 98.62 111 TRP A CA 1
ATOM 820 C C . TRP A 1 111 ? -8.945 -1.646 -6.343 1.00 98.62 111 TRP A C 1
ATOM 822 O O . TRP A 1 111 ? -9.501 -1.752 -7.438 1.00 98.62 111 TRP A O 1
ATOM 832 N N . GLY A 1 112 ? -7.650 -1.381 -6.203 1.00 98.75 112 GLY A N 1
ATOM 833 C CA . GLY A 1 112 ? -6.695 -1.319 -7.295 1.00 98.75 112 GLY A CA 1
ATOM 834 C C . GLY A 1 112 ? -5.312 -1.743 -6.824 1.00 98.75 112 GLY A C 1
ATOM 835 O O . GLY A 1 112 ? -4.869 -1.350 -5.745 1.00 98.75 112 GLY A O 1
ATOM 836 N N . VAL A 1 113 ? -4.642 -2.549 -7.637 1.00 98.88 113 VAL A N 1
ATOM 837 C CA . VAL A 1 113 ? -3.301 -3.089 -7.418 1.00 98.88 113 VAL A CA 1
ATOM 838 C C . VAL A 1 113 ? -2.364 -2.520 -8.475 1.00 98.88 113 VAL A C 1
ATOM 840 O O . VAL A 1 113 ? -2.710 -2.430 -9.652 1.00 98.88 113 VAL A O 1
ATOM 843 N N . ALA A 1 114 ? -1.149 -2.170 -8.068 1.00 98.88 114 ALA A N 1
ATOM 844 C CA . ALA A 1 114 ? -0.046 -1.854 -8.961 1.00 98.88 114 ALA A CA 1
ATOM 845 C C . ALA A 1 114 ? 1.225 -2.580 -8.510 1.00 98.88 114 ALA A C 1
ATOM 847 O O . ALA A 1 114 ? 1.495 -2.668 -7.316 1.00 98.88 114 ALA A O 1
ATOM 848 N N . PHE A 1 115 ? 2.019 -3.066 -9.459 1.00 98.81 115 PHE A N 1
ATOM 849 C CA . PHE A 1 115 ? 3.273 -3.781 -9.247 1.00 98.81 115 PHE A CA 1
ATOM 850 C C . PHE A 1 115 ? 4.353 -3.268 -10.204 1.00 98.81 115 PHE A C 1
ATOM 852 O O . PHE A 1 115 ? 4.153 -3.219 -11.417 1.00 98.81 115 PHE A O 1
ATOM 859 N N . CYS A 1 116 ? 5.512 -2.897 -9.669 1.00 98.12 116 CYS A N 1
ATOM 860 C CA . CYS A 1 116 ? 6.659 -2.433 -10.439 1.00 98.12 116 CYS A CA 1
ATOM 861 C C . CYS A 1 116 ? 7.473 -3.625 -10.948 1.00 98.12 116 CYS A C 1
ATOM 863 O O . CYS A 1 116 ? 8.308 -4.170 -10.227 1.00 98.12 116 CYS A O 1
ATOM 865 N N . GLU A 1 117 ? 7.297 -4.019 -12.204 1.00 97.06 117 GLU A N 1
ATOM 866 C CA . GLU A 1 117 ? 8.202 -4.981 -12.832 1.00 97.06 117 GLU A CA 1
ATOM 867 C C . GLU A 1 117 ? 9.637 -4.421 -12.837 1.00 97.06 117 GLU A C 1
ATOM 869 O O . GLU A 1 117 ? 9.863 -3.286 -13.250 1.00 97.06 117 GLU A O 1
ATOM 874 N N . ALA A 1 118 ? 10.618 -5.197 -12.365 1.00 95.06 118 ALA A N 1
ATOM 875 C CA . ALA A 1 118 ? 11.992 -4.708 -12.177 1.00 95.06 118 ALA A CA 1
ATOM 876 C C . ALA A 1 118 ? 12.975 -5.155 -13.270 1.00 95.06 118 ALA A C 1
ATOM 878 O O . ALA A 1 118 ? 14.167 -4.864 -13.186 1.00 95.06 118 ALA A O 1
ATOM 879 N N . SER A 1 119 ? 12.509 -5.895 -14.276 1.00 89.38 119 SER A N 1
ATOM 880 C CA . SER A 1 119 ? 13.365 -6.472 -15.315 1.00 89.38 119 SER A CA 1
ATOM 881 C C . SER A 1 119 ? 12.673 -6.499 -16.678 1.00 89.38 119 SER A C 1
ATOM 883 O O . SER A 1 119 ? 11.566 -5.982 -16.832 1.00 89.38 119 SER A O 1
ATOM 885 N N . GLY A 1 120 ? 13.354 -7.081 -17.663 1.00 82.12 120 GLY A N 1
ATOM 886 C CA . GLY A 1 120 ? 12.907 -7.173 -19.046 1.00 82.12 120 GLY A CA 1
ATOM 887 C C . GLY A 1 120 ? 13.522 -6.093 -19.932 1.00 82.12 120 GLY A C 1
ATOM 888 O O . GLY A 1 120 ? 13.997 -5.056 -19.464 1.00 82.12 120 GLY A O 1
ATOM 889 N N . ASP A 1 121 ? 13.541 -6.379 -21.227 1.00 77.06 121 ASP A N 1
ATOM 890 C CA . ASP A 1 121 ? 14.090 -5.491 -22.243 1.00 77.06 121 ASP A CA 1
ATOM 891 C C . ASP A 1 121 ? 13.009 -4.485 -22.681 1.00 77.06 121 ASP A C 1
ATOM 893 O O . ASP A 1 121 ? 11.948 -4.904 -23.151 1.00 77.06 121 ASP A O 1
ATOM 897 N N . PRO A 1 122 ? 13.224 -3.164 -22.532 1.00 75.50 122 PRO A N 1
ATOM 898 C CA . PRO A 1 122 ? 12.293 -2.160 -23.046 1.00 75.50 122 PRO A CA 1
ATOM 899 C C . PRO A 1 122 ? 12.115 -2.219 -24.566 1.00 75.50 122 PRO A C 1
ATOM 901 O O . PRO A 1 122 ? 11.109 -1.726 -25.066 1.00 75.50 122 PRO A O 1
ATOM 904 N N . GLN A 1 123 ? 13.094 -2.775 -25.286 1.00 78.50 123 GLN A N 1
ATOM 905 C CA . GLN A 1 123 ? 13.098 -2.908 -26.743 1.00 78.50 123 GLN A CA 1
ATOM 906 C C . GLN A 1 123 ? 12.388 -4.182 -27.215 1.00 78.50 123 GLN A C 1
ATOM 908 O O . GLN A 1 123 ? 12.151 -4.346 -28.409 1.00 78.50 123 GLN A O 1
ATOM 913 N N . ASN A 1 124 ? 12.015 -5.082 -26.301 1.00 81.38 124 ASN A N 1
ATOM 914 C CA . ASN A 1 124 ? 11.208 -6.241 -26.649 1.00 81.38 124 ASN A CA 1
ATOM 915 C C . ASN A 1 124 ? 9.777 -5.790 -26.970 1.00 81.38 124 ASN A C 1
ATOM 917 O O . ASN A 1 124 ? 8.999 -5.480 -26.071 1.00 81.38 124 ASN A O 1
ATOM 921 N N . GLU A 1 125 ? 9.421 -5.775 -28.254 1.00 79.19 125 GLU A N 1
ATOM 922 C CA . GLU A 1 125 ? 8.092 -5.357 -28.717 1.00 79.19 125 GLU A CA 1
ATOM 923 C C . GLU A 1 125 ? 6.971 -6.302 -28.258 1.00 79.19 125 GLU A C 1
ATOM 925 O O . GLU A 1 125 ? 5.854 -5.855 -28.000 1.00 79.19 125 GLU A O 1
ATOM 930 N N . ALA A 1 126 ? 7.264 -7.599 -28.115 1.00 79.69 126 ALA A N 1
ATOM 931 C CA . ALA A 1 126 ? 6.277 -8.601 -27.719 1.00 79.69 126 ALA A CA 1
ATOM 932 C C . ALA A 1 126 ? 5.916 -8.503 -26.228 1.00 79.69 126 ALA A C 1
ATOM 934 O O . ALA A 1 126 ? 4.762 -8.705 -25.850 1.00 79.69 126 ALA A O 1
ATOM 935 N N . MET A 1 127 ? 6.889 -8.180 -25.373 1.00 74.81 127 MET A N 1
ATOM 936 C CA . MET A 1 127 ? 6.665 -7.919 -23.952 1.00 74.81 127 MET A CA 1
ATOM 937 C C . MET A 1 127 ? 7.701 -6.914 -23.426 1.00 74.81 127 MET A C 1
ATOM 939 O O . MET A 1 127 ? 8.731 -7.316 -22.880 1.00 74.81 127 MET A O 1
ATOM 943 N N . PRO A 1 128 ? 7.439 -5.604 -23.561 1.00 78.62 128 PRO A N 1
ATOM 944 C CA . PRO A 1 128 ? 8.340 -4.579 -23.048 1.00 78.62 128 PRO A CA 1
ATOM 945 C C . PRO A 1 128 ? 8.365 -4.629 -21.519 1.00 78.62 128 PRO A C 1
ATOM 947 O O . PRO A 1 128 ? 7.306 -4.569 -20.877 1.00 78.62 128 PRO A O 1
ATOM 950 N N . GLY A 1 129 ? 9.570 -4.754 -20.962 1.00 83.62 129 GLY A N 1
ATOM 951 C CA . GLY A 1 129 ? 9.810 -4.880 -19.523 1.00 83.62 129 GLY A CA 1
ATOM 952 C C . GLY A 1 129 ? 9.780 -3.556 -18.757 1.00 83.62 129 GLY A C 1
ATOM 953 O O . GLY A 1 129 ? 9.635 -2.477 -19.334 1.00 83.62 129 GLY A O 1
ATOM 954 N N . ARG A 1 130 ? 9.982 -3.648 -17.439 1.00 92.56 130 ARG A N 1
ATOM 955 C CA . ARG A 1 130 ? 10.082 -2.519 -16.495 1.00 92.56 130 ARG A CA 1
ATOM 956 C C . ARG A 1 130 ? 8.865 -1.587 -16.482 1.00 92.56 130 ARG A C 1
ATOM 958 O O . ARG A 1 130 ? 9.004 -0.365 -16.437 1.00 92.56 130 ARG A O 1
ATOM 965 N N . LYS A 1 131 ? 7.659 -2.160 -16.533 1.00 95.12 131 LYS A N 1
ATOM 966 C CA . LYS A 1 131 ? 6.396 -1.410 -16.445 1.00 95.12 131 LYS A CA 1
ATOM 967 C C . LYS A 1 131 ? 5.750 -1.532 -15.069 1.00 95.12 131 LYS A C 1
ATOM 969 O O . LYS A 1 131 ? 5.874 -2.548 -14.390 1.00 95.12 131 LYS A O 1
ATOM 974 N N . VAL A 1 132 ? 4.963 -0.520 -14.703 1.00 97.75 132 VAL A N 1
ATOM 975 C CA . VAL A 1 132 ? 3.951 -0.676 -13.654 1.00 97.75 132 VAL A CA 1
ATOM 976 C C . VAL A 1 132 ? 2.819 -1.526 -14.232 1.00 97.75 132 VAL A C 1
ATOM 978 O O . VAL A 1 132 ? 2.115 -1.097 -15.146 1.00 97.75 132 VAL A O 1
ATOM 981 N N . ARG A 1 133 ? 2.690 -2.757 -13.741 1.00 97.94 133 ARG A N 1
ATOM 982 C CA . ARG A 1 133 ? 1.586 -3.679 -14.027 1.00 97.94 133 ARG A CA 1
ATOM 983 C C . ARG A 1 133 ? 0.462 -3.389 -13.044 1.00 97.94 133 ARG A C 1
ATOM 985 O O . ARG A 1 133 ? 0.746 -3.056 -11.900 1.00 97.94 133 ARG A O 1
ATOM 992 N N . SER A 1 134 ? -0.792 -3.466 -13.465 1.00 98.62 134 SER A N 1
ATOM 993 C CA . SER A 1 134 ? -1.903 -3.074 -12.597 1.00 98.62 134 SER A CA 1
ATOM 994 C C . SER A 1 134 ? -3.199 -3.778 -12.962 1.00 98.62 134 SER A C 1
ATOM 996 O O . SER A 1 134 ? -3.434 -4.003 -14.147 1.00 98.62 134 SER A O 1
ATOM 998 N N . ASP A 1 135 ? -4.038 -4.028 -11.964 1.00 98.75 135 ASP A N 1
ATOM 999 C CA . ASP A 1 135 ? -5.392 -4.571 -12.104 1.00 98.75 135 ASP A CA 1
ATOM 1000 C C . ASP A 1 135 ? -6.281 -4.030 -10.969 1.00 98.75 135 ASP A C 1
ATOM 1002 O O . ASP A 1 135 ? -5.774 -3.615 -9.925 1.00 98.75 135 ASP A O 1
ATOM 1006 N N . GLY A 1 136 ? -7.591 -3.950 -11.170 1.00 98.06 136 GLY A N 1
ATOM 1007 C CA . GLY A 1 136 ? -8.507 -3.301 -10.237 1.00 98.06 136 GLY A CA 1
ATOM 1008 C C . GLY A 1 136 ? -9.956 -3.313 -10.696 1.00 98.06 136 GLY A C 1
ATOM 1009 O O . GLY A 1 136 ? -10.244 -3.270 -11.890 1.00 98.06 136 GLY A O 1
ATOM 1010 N N . ASN A 1 137 ? -10.879 -3.298 -9.734 1.00 97.94 137 ASN A N 1
ATOM 1011 C CA . ASN A 1 137 ? -12.315 -3.201 -10.006 1.00 97.94 137 ASN A CA 1
ATOM 1012 C C . ASN A 1 137 ? -12.877 -1.773 -9.849 1.00 97.94 137 ASN A C 1
ATOM 1014 O O . ASN A 1 137 ? -14.047 -1.541 -10.152 1.00 97.94 137 ASN A O 1
ATOM 1018 N N . ASP A 1 138 ? -12.059 -0.818 -9.396 1.00 98.44 138 ASP A N 1
ATOM 1019 C CA . ASP A 1 138 ? -12.419 0.593 -9.268 1.00 98.44 138 ASP A CA 1
ATOM 1020 C C . ASP A 1 138 ? -11.327 1.491 -9.868 1.00 98.44 138 ASP A C 1
ATOM 1022 O O . ASP A 1 138 ? -10.144 1.391 -9.534 1.00 98.44 138 ASP A O 1
ATOM 1026 N N . ALA A 1 139 ? -11.732 2.393 -10.765 1.00 98.56 139 ALA A N 1
ATOM 1027 C CA . ALA A 1 139 ? -10.807 3.237 -11.517 1.00 98.56 139 ALA A CA 1
ATOM 1028 C C . ALA A 1 139 ? -10.030 4.229 -10.633 1.00 98.56 139 ALA A C 1
ATOM 1030 O O . ALA A 1 139 ? -8.872 4.528 -10.930 1.00 98.56 139 ALA A O 1
ATOM 1031 N N . ALA A 1 140 ? -10.635 4.732 -9.550 1.00 98.31 140 ALA A N 1
ATOM 1032 C CA . ALA A 1 140 ? -9.972 5.671 -8.651 1.00 98.31 140 ALA A CA 1
ATOM 1033 C C . ALA A 1 140 ? -8.913 4.955 -7.803 1.00 98.31 140 ALA A C 1
ATOM 1035 O O . ALA A 1 140 ? -7.790 5.446 -7.682 1.00 98.31 140 ALA A O 1
ATOM 1036 N N . MET A 1 141 ? -9.234 3.768 -7.279 1.00 98.69 141 MET A N 1
ATOM 1037 C CA . MET A 1 141 ? -8.273 2.958 -6.518 1.00 98.69 141 MET A CA 1
ATOM 1038 C C . MET A 1 141 ? -7.108 2.495 -7.398 1.00 98.69 141 MET A C 1
ATOM 1040 O O . MET A 1 141 ? -5.948 2.563 -6.985 1.00 98.69 141 MET A O 1
ATOM 1044 N N . LEU A 1 142 ? -7.400 2.085 -8.636 1.00 98.81 142 LEU A N 1
ATOM 1045 C CA . LEU A 1 142 ? -6.390 1.688 -9.616 1.00 98.81 142 LEU A CA 1
ATOM 1046 C C . LEU A 1 142 ? -5.420 2.832 -9.932 1.00 98.81 142 LEU A C 1
ATOM 1048 O O . LEU A 1 142 ? -4.204 2.630 -9.970 1.00 98.81 142 LEU A O 1
ATOM 1052 N N . GLU A 1 143 ? -5.937 4.044 -10.130 1.00 98.81 143 GLU A N 1
ATOM 1053 C CA . GLU A 1 143 ? -5.098 5.203 -10.423 1.00 98.81 143 GLU A CA 1
ATOM 1054 C C . GLU A 1 143 ? -4.241 5.622 -9.220 1.00 98.81 143 GLU A C 1
ATOM 1056 O O . GLU A 1 143 ? -3.059 5.929 -9.395 1.00 98.81 143 GLU A O 1
ATOM 1061 N N . LEU A 1 144 ? -4.780 5.558 -7.995 1.00 98.81 144 LEU A N 1
ATOM 1062 C CA . LEU A 1 144 ? -3.993 5.778 -6.777 1.00 98.81 144 LEU A CA 1
ATOM 1063 C C . LEU A 1 144 ? -2.841 4.773 -6.661 1.00 98.81 144 LEU A C 1
ATOM 1065 O O . LEU A 1 144 ? -1.703 5.179 -6.408 1.00 98.81 144 LEU A O 1
ATOM 1069 N N . ALA A 1 145 ? -3.099 3.484 -6.894 1.00 98.88 145 ALA A N 1
ATOM 1070 C CA . ALA A 1 145 ? -2.069 2.450 -6.846 1.00 98.88 145 ALA A CA 1
ATOM 1071 C C . ALA A 1 145 ? -0.965 2.700 -7.885 1.00 98.88 145 ALA A C 1
ATOM 1073 O O . ALA A 1 145 ? 0.219 2.738 -7.538 1.00 98.88 145 ALA A O 1
ATOM 1074 N N . LYS A 1 146 ? -1.342 2.955 -9.145 1.00 98.88 146 LYS A N 1
ATOM 1075 C CA . LYS A 1 146 ? -0.399 3.213 -10.246 1.00 98.88 146 LYS A CA 1
ATOM 1076 C C . LYS A 1 146 ? 0.461 4.448 -10.003 1.00 98.88 146 LYS A C 1
ATOM 1078 O O . LYS A 1 146 ? 1.679 4.389 -10.181 1.00 98.88 146 LYS A O 1
ATOM 1083 N N . ARG A 1 147 ? -0.159 5.560 -9.596 1.00 98.75 147 ARG A N 1
ATOM 1084 C CA . ARG A 1 147 ? 0.542 6.827 -9.352 1.00 98.75 147 ARG A CA 1
ATOM 1085 C C . ARG A 1 147 ? 1.585 6.674 -8.253 1.00 98.75 147 ARG A C 1
ATOM 1087 O O . ARG A 1 147 ? 2.722 7.096 -8.441 1.00 98.75 147 ARG A O 1
ATOM 1094 N N . ASN A 1 148 ? 1.215 6.051 -7.137 1.00 98.88 148 ASN A N 1
ATOM 1095 C CA . ASN A 1 148 ? 2.136 5.839 -6.024 1.00 98.88 148 ASN A CA 1
ATOM 1096 C C . ASN A 1 148 ? 3.256 4.854 -6.386 1.00 98.88 148 ASN A C 1
ATOM 1098 O O . ASN A 1 148 ? 4.418 5.133 -6.102 1.00 98.88 148 ASN A O 1
ATOM 1102 N N . ALA A 1 149 ? 2.946 3.756 -7.083 1.00 98.75 149 ALA A N 1
ATOM 1103 C CA . ALA A 1 149 ? 3.957 2.814 -7.569 1.00 98.75 149 ALA A CA 1
ATOM 1104 C C . ALA A 1 149 ? 4.993 3.500 -8.483 1.00 98.75 149 ALA A C 1
ATOM 1106 O O . ALA A 1 149 ? 6.199 3.325 -8.299 1.00 98.75 149 ALA A O 1
ATOM 1107 N N . MET A 1 150 ? 4.530 4.344 -9.413 1.00 98.31 150 MET A N 1
ATOM 1108 C CA . MET A 1 150 ? 5.403 5.120 -10.299 1.00 98.31 150 MET A CA 1
ATOM 1109 C C . MET A 1 150 ? 6.240 6.157 -9.537 1.00 98.31 150 MET A C 1
ATOM 1111 O O . MET A 1 150 ? 7.432 6.288 -9.804 1.00 98.31 150 MET A O 1
ATOM 1115 N N . ALA A 1 151 ? 5.642 6.875 -8.580 1.00 98.31 151 ALA A N 1
ATOM 1116 C CA . ALA A 1 151 ? 6.344 7.880 -7.780 1.00 98.31 151 ALA A CA 1
ATOM 1117 C C . ALA A 1 151 ? 7.475 7.263 -6.940 1.00 98.31 151 ALA A C 1
ATOM 1119 O O . ALA A 1 151 ? 8.583 7.799 -6.898 1.00 98.31 151 ALA A O 1
ATOM 1120 N N . LEU A 1 152 ? 7.223 6.100 -6.330 1.00 98.38 152 LEU A N 1
ATOM 1121 C CA . LEU A 1 152 ? 8.244 5.336 -5.613 1.00 98.38 152 LEU A CA 1
ATOM 1122 C C . LEU A 1 152 ? 9.347 4.867 -6.572 1.00 98.38 152 LEU A C 1
ATOM 1124 O O . LEU A 1 152 ? 10.535 5.033 -6.293 1.00 98.38 152 LEU A O 1
ATOM 1128 N N . GLY A 1 153 ? 8.967 4.295 -7.720 1.00 96.50 153 GLY A N 1
ATOM 1129 C CA . GLY A 1 153 ? 9.897 3.871 -8.771 1.00 96.50 153 GLY A CA 1
ATOM 1130 C C . GLY A 1 153 ? 10.884 2.777 -8.341 1.00 96.50 153 GLY A C 1
ATOM 1131 O O . GLY A 1 153 ? 11.888 2.555 -9.014 1.00 96.50 153 GLY A O 1
ATOM 1132 N N . ALA A 1 154 ? 10.636 2.114 -7.210 1.00 97.88 154 ALA A N 1
ATOM 1133 C CA . ALA A 1 154 ? 11.444 1.007 -6.719 1.00 97.88 154 ALA A CA 1
ATOM 1134 C C . ALA A 1 154 ? 10.958 -0.310 -7.336 1.00 97.88 154 ALA A C 1
ATOM 1136 O O . ALA A 1 154 ? 9.775 -0.658 -7.249 1.00 97.88 154 ALA A O 1
ATOM 1137 N N . GLY A 1 155 ? 11.880 -1.044 -7.960 1.00 97.75 155 GLY A N 1
ATOM 1138 C CA . GLY A 1 155 ? 11.586 -2.328 -8.591 1.00 97.75 155 GLY A CA 1
ATOM 1139 C C . GLY A 1 155 ? 10.956 -3.315 -7.608 1.00 97.75 155 GLY A C 1
ATOM 1140 O O . GLY A 1 155 ? 11.269 -3.302 -6.420 1.00 97.75 155 GLY A O 1
ATOM 1141 N N . HIS A 1 156 ? 10.044 -4.146 -8.109 1.00 98.56 156 HIS A N 1
ATOM 1142 C CA . HIS A 1 156 ? 9.310 -5.170 -7.362 1.00 98.56 156 HIS A CA 1
ATOM 1143 C C . HIS A 1 156 ? 8.444 -4.666 -6.196 1.00 98.56 156 HIS A C 1
ATOM 1145 O O . HIS A 1 156 ? 7.926 -5.458 -5.405 1.00 98.56 156 HIS A O 1
ATOM 1151 N N . THR A 1 157 ? 8.240 -3.357 -6.090 1.00 98.75 157 THR A N 1
ATOM 1152 C CA . THR A 1 157 ? 7.260 -2.777 -5.170 1.00 98.75 157 THR A CA 1
ATOM 1153 C C . THR A 1 157 ? 5.851 -3.095 -5.651 1.00 98.75 157 THR A C 1
ATOM 1155 O O . THR A 1 157 ? 5.581 -3.005 -6.848 1.00 98.75 157 THR A O 1
ATOM 1158 N N . PHE A 1 158 ? 4.942 -3.407 -4.732 1.00 98.94 158 PHE A N 1
ATOM 1159 C CA . PHE A 1 158 ? 3.510 -3.406 -5.015 1.00 98.94 158 PHE A CA 1
ATOM 1160 C C . PHE A 1 158 ? 2.765 -2.448 -4.089 1.00 98.94 158 PHE A C 1
ATOM 1162 O O . PHE A 1 158 ? 3.154 -2.248 -2.937 1.00 98.94 158 PHE A O 1
ATOM 1169 N N . VAL A 1 159 ? 1.678 -1.875 -4.600 1.00 98.94 159 VAL A N 1
ATOM 1170 C CA . VAL A 1 159 ? 0.772 -0.978 -3.881 1.00 98.94 159 VAL A CA 1
ATOM 1171 C C . VAL A 1 159 ? -0.655 -1.448 -4.126 1.00 98.94 159 VAL A C 1
ATOM 1173 O O . VAL A 1 159 ? -1.042 -1.656 -5.273 1.00 98.94 159 VAL A O 1
ATOM 1176 N N . ILE A 1 160 ? -1.437 -1.601 -3.062 1.00 98.88 160 ILE A N 1
ATOM 1177 C CA . ILE A 1 160 ? -2.861 -1.940 -3.126 1.00 98.88 160 ILE A CA 1
ATOM 1178 C C . ILE A 1 160 ? -3.630 -0.820 -2.448 1.00 98.88 160 ILE A C 1
ATOM 1180 O O . ILE A 1 160 ? -3.402 -0.589 -1.268 1.00 98.88 160 ILE A O 1
ATOM 1184 N N . PHE A 1 161 ? -4.545 -0.162 -3.149 1.00 98.81 161 PHE A N 1
ATOM 1185 C CA . PHE A 1 161 ? -5.526 0.745 -2.550 1.00 98.81 161 PHE A CA 1
ATOM 1186 C C . PHE A 1 161 ? -6.878 0.050 -2.438 1.00 98.81 161 PHE A C 1
ATOM 1188 O O . PHE A 1 161 ? -7.239 -0.735 -3.316 1.00 98.81 161 PHE A O 1
ATOM 1195 N N . MET A 1 162 ? -7.614 0.331 -1.363 1.00 98.44 162 MET A N 1
ATOM 1196 C CA . MET A 1 162 ? -8.933 -0.245 -1.123 1.00 98.44 162 MET A CA 1
ATOM 1197 C C . MET A 1 162 ? -9.891 0.733 -0.440 1.00 98.44 162 MET A C 1
ATOM 1199 O O . MET A 1 162 ? -9.502 1.526 0.420 1.00 98.44 162 MET A O 1
ATOM 1203 N N . ASP A 1 163 ? -11.165 0.614 -0.793 1.00 96.81 163 ASP A N 1
ATOM 1204 C CA . ASP A 1 163 ? -12.276 1.354 -0.212 1.00 96.81 163 ASP A CA 1
ATOM 1205 C C . ASP A 1 163 ? -13.440 0.405 0.119 1.00 96.81 163 ASP A C 1
ATOM 1207 O O . ASP A 1 163 ? -13.666 -0.608 -0.549 1.00 96.81 163 ASP A O 1
ATOM 1211 N N . GLY A 1 164 ? -14.150 0.707 1.206 1.00 92.94 164 GLY A N 1
ATOM 1212 C CA . GLY A 1 164 ? -15.207 -0.147 1.761 1.00 92.94 164 GLY A CA 1
ATOM 1213 C C . GLY A 1 164 ? -14.724 -1.373 2.551 1.00 92.94 164 GLY A C 1
ATOM 1214 O O . GLY A 1 164 ? -15.549 -2.084 3.121 1.00 92.94 164 GLY A O 1
ATOM 1215 N N . ILE A 1 165 ? -13.410 -1.612 2.641 1.00 94.19 165 ILE A N 1
ATOM 1216 C CA . ILE A 1 165 ? -12.806 -2.681 3.454 1.00 94.19 165 ILE A CA 1
ATOM 1217 C C . ILE A 1 165 ? -11.556 -2.198 4.199 1.00 94.19 165 ILE A C 1
ATOM 1219 O O . ILE A 1 165 ? -10.917 -1.218 3.816 1.00 94.19 165 ILE A O 1
ATOM 1223 N N . PHE A 1 166 ? -11.196 -2.917 5.266 1.00 95.38 166 PHE A N 1
ATOM 1224 C CA . PHE A 1 166 ? -9.974 -2.679 6.035 1.00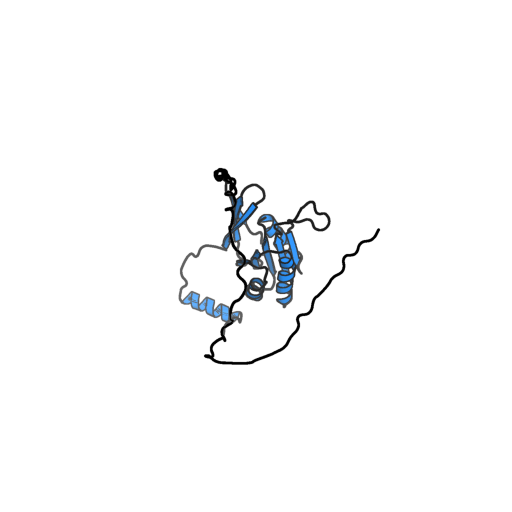 95.38 166 PHE A CA 1
ATOM 1225 C C . PHE A 1 166 ? -8.897 -3.716 5.698 1.00 95.38 166 PHE A C 1
ATOM 1227 O O . PHE A 1 166 ? -9.235 -4.885 5.486 1.00 95.38 166 PHE A O 1
ATOM 1234 N N . PRO A 1 167 ? -7.598 -3.364 5.776 1.00 97.62 167 PRO A N 1
ATOM 1235 C CA . PRO A 1 167 ? -6.514 -4.285 5.456 1.00 97.62 167 PRO A CA 1
ATOM 1236 C C . PRO A 1 167 ? -6.553 -5.585 6.258 1.00 97.62 167 PRO A C 1
ATOM 1238 O O . PRO A 1 167 ? -6.199 -6.630 5.728 1.00 97.62 167 PRO A O 1
ATOM 1241 N N . VAL A 1 168 ? -7.034 -5.565 7.508 1.00 96.50 168 VAL A N 1
ATOM 1242 C CA . VAL A 1 168 ? -7.154 -6.772 8.349 1.00 96.50 168 VAL A CA 1
ATOM 1243 C C . VAL A 1 168 ? -7.979 -7.892 7.696 1.00 96.50 168 VAL A C 1
ATOM 1245 O O . VAL A 1 168 ? -7.741 -9.058 8.000 1.00 96.50 168 VAL A O 1
ATOM 1248 N N . ALA A 1 169 ? -8.890 -7.565 6.772 1.00 95.38 169 ALA A N 1
ATOM 1249 C CA . ALA A 1 169 ? -9.689 -8.546 6.039 1.00 95.38 169 ALA A CA 1
ATOM 1250 C C . ALA A 1 169 ? -8.876 -9.343 5.001 1.00 95.38 169 ALA A C 1
ATOM 1252 O O . ALA A 1 169 ? -9.192 -10.498 4.739 1.00 95.38 169 ALA A O 1
ATOM 1253 N N . VAL A 1 170 ? -7.819 -8.751 4.433 1.00 97.75 170 VAL A N 1
ATOM 1254 C CA . VAL A 1 170 ? -7.069 -9.318 3.292 1.00 97.75 170 VAL A CA 1
ATOM 1255 C C . VAL A 1 170 ? -5.584 -9.538 3.578 1.00 97.75 170 VAL A C 1
ATOM 1257 O O . VAL A 1 170 ? -4.925 -10.303 2.883 1.00 97.75 170 VAL A O 1
ATOM 1260 N N . LEU A 1 171 ? -5.031 -8.912 4.621 1.00 98.44 171 LEU A N 1
ATOM 1261 C CA . LEU A 1 171 ? -3.587 -8.829 4.852 1.00 98.44 171 LEU A CA 1
ATOM 1262 C C . LEU A 1 171 ? -2.912 -10.200 4.989 1.00 98.44 171 LEU A C 1
ATOM 1264 O O . LEU A 1 171 ? -1.773 -10.364 4.560 1.00 98.44 171 LEU A O 1
ATOM 1268 N N . ASN A 1 172 ? -3.592 -11.188 5.574 1.00 98.62 172 ASN A N 1
ATOM 1269 C CA . ASN A 1 172 ? -3.044 -12.542 5.673 1.00 98.62 172 ASN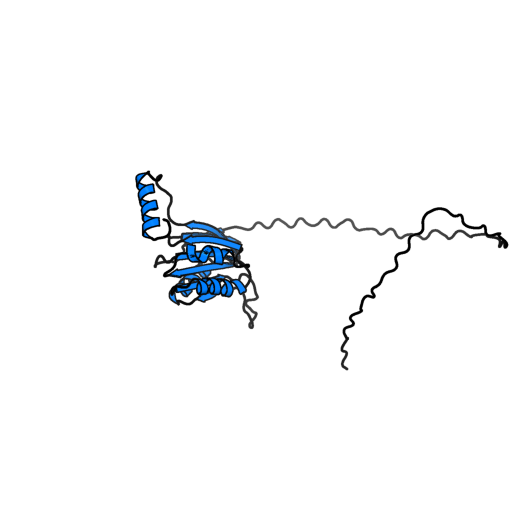 A CA 1
ATOM 1270 C C . ASN A 1 172 ? -3.035 -13.264 4.323 1.00 98.62 172 ASN A C 1
ATOM 1272 O O . ASN A 1 172 ? -2.070 -13.964 4.039 1.00 98.62 172 ASN A O 1
ATOM 1276 N N . ALA A 1 173 ? -4.060 -13.066 3.493 1.00 98.56 173 ALA A N 1
ATOM 1277 C CA . ALA A 1 173 ? -4.098 -13.619 2.144 1.00 98.56 173 ALA A CA 1
ATOM 1278 C C . ALA A 1 173 ? -3.020 -12.971 1.261 1.00 98.56 173 ALA A C 1
ATOM 1280 O O . ALA A 1 173 ? -2.266 -13.687 0.617 1.00 98.56 173 ALA A O 1
ATOM 1281 N N . VAL A 1 174 ? -2.845 -11.645 1.344 1.00 98.75 174 VAL A N 1
ATOM 1282 C CA . VAL A 1 174 ? -1.746 -10.924 0.671 1.00 98.75 174 VAL A CA 1
ATOM 1283 C C . VAL A 1 174 ? -0.383 -11.486 1.082 1.00 98.75 174 VAL A C 1
ATOM 1285 O O . VAL A 1 174 ? 0.443 -11.779 0.230 1.00 98.75 174 VAL A O 1
ATOM 1288 N N . LYS A 1 175 ? -0.138 -11.685 2.384 1.00 98.75 175 LYS A N 1
ATOM 1289 C CA . LY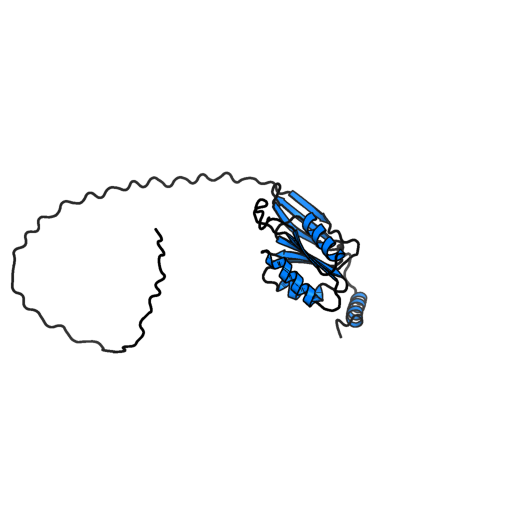S A 1 175 ? 1.120 -12.278 2.879 1.00 98.75 175 LYS A CA 1
ATOM 1290 C C . LYS A 1 175 ? 1.331 -13.728 2.437 1.00 98.75 175 LYS A C 1
ATOM 1292 O O . LYS A 1 175 ? 2.463 -14.194 2.468 1.00 98.75 175 LYS A O 1
ATOM 1297 N N . ALA A 1 176 ? 0.254 -14.442 2.120 1.00 98.69 176 ALA A N 1
ATOM 1298 C CA . ALA A 1 176 ? 0.298 -15.837 1.706 1.00 98.69 176 ALA A CA 1
ATOM 1299 C C . ALA A 1 176 ? 0.495 -16.007 0.191 1.00 98.69 176 ALA A C 1
ATOM 1301 O O . ALA A 1 176 ? 0.752 -17.129 -0.243 1.00 98.69 176 ALA A O 1
ATOM 1302 N N . VAL A 1 177 ? 0.392 -14.931 -0.600 1.00 98.81 177 VAL A N 1
ATOM 1303 C CA . VAL A 1 177 ? 0.720 -14.969 -2.031 1.00 98.81 177 VAL A CA 1
ATOM 1304 C C . VAL A 1 177 ? 2.192 -15.371 -2.191 1.00 98.81 177 VAL A C 1
ATOM 1306 O O . VAL A 1 177 ? 3.049 -14.720 -1.585 1.00 98.81 177 VAL A O 1
ATOM 1309 N N . PRO A 1 178 ? 2.512 -16.421 -2.974 1.00 98.69 178 PRO A N 1
ATOM 1310 C CA . PRO A 1 178 ? 3.869 -16.971 -3.059 1.00 98.69 178 PRO A CA 1
ATOM 1311 C C . PRO A 1 178 ? 4.938 -15.952 -3.462 1.00 98.69 178 PRO A C 1
ATOM 1313 O O . PRO A 1 178 ? 6.075 -16.022 -3.002 1.00 98.69 178 PRO A O 1
ATOM 1316 N N . GLU A 1 179 ? 4.565 -14.998 -4.309 1.00 98.75 179 GLU A N 1
ATOM 1317 C CA . GLU A 1 179 ? 5.429 -13.940 -4.809 1.00 98.75 179 GLU A CA 1
ATOM 1318 C C . GLU A 1 179 ? 5.705 -12.846 -3.763 1.00 98.75 179 GLU A C 1
ATOM 1320 O O . GLU A 1 179 ? 6.651 -12.068 -3.914 1.00 98.75 179 GLU A O 1
ATOM 1325 N N . VAL A 1 180 ? 4.889 -12.700 -2.714 1.00 98.81 180 VAL A N 1
ATOM 1326 C CA . VAL A 1 180 ? 5.024 -11.599 -1.747 1.00 98.81 180 VAL A CA 1
ATOM 1327 C C . VAL A 1 180 ? 6.183 -11.870 -0.792 1.00 98.81 180 VAL A C 1
ATOM 1329 O O . VAL A 1 180 ? 6.147 -12.762 0.048 1.00 98.81 180 VAL A O 1
ATOM 1332 N N . CYS A 1 181 ? 7.222 -11.039 -0.876 1.00 98.62 181 CYS A N 1
ATOM 1333 C CA . CYS A 1 181 ? 8.406 -11.153 -0.027 1.00 98.62 181 CYS A CA 1
ATOM 1334 C C . CYS A 1 181 ? 8.236 -10.420 1.310 1.00 98.62 181 CYS A C 1
ATOM 1336 O O . CYS A 1 181 ? 8.772 -10.849 2.332 1.00 98.62 181 CYS A O 1
ATOM 1338 N N . ARG A 1 182 ? 7.556 -9.264 1.305 1.00 98.50 182 ARG A N 1
ATOM 1339 C CA . ARG A 1 182 ? 7.391 -8.409 2.491 1.00 98.50 182 ARG A CA 1
ATOM 1340 C C . ARG A 1 182 ? 6.226 -7.436 2.332 1.00 98.50 182 ARG A C 1
ATOM 1342 O O . ARG A 1 182 ? 6.006 -6.900 1.254 1.00 98.50 182 ARG A O 1
ATOM 1349 N N . VAL A 1 183 ? 5.568 -7.109 3.442 1.00 98.81 183 VAL A N 1
ATOM 1350 C CA . VAL A 1 183 ? 4.701 -5.925 3.571 1.00 98.81 183 VAL A CA 1
ATOM 1351 C C . VAL A 1 183 ? 5.427 -4.869 4.411 1.00 98.81 183 VAL A C 1
ATOM 1353 O O . VAL A 1 183 ? 5.980 -5.196 5.463 1.00 98.81 183 VAL A O 1
ATOM 1356 N N . TYR A 1 184 ? 5.462 -3.622 3.940 1.00 98.81 184 TYR A N 1
ATOM 1357 C CA . TYR A 1 184 ? 6.047 -2.481 4.650 1.00 98.81 184 TYR A CA 1
ATOM 1358 C C . TYR A 1 184 ? 5.044 -1.839 5.612 1.00 98.81 184 TYR A C 1
ATOM 1360 O O . TYR A 1 184 ? 5.371 -1.655 6.781 1.00 98.81 184 TYR A O 1
ATOM 1368 N N . CYS A 1 185 ? 3.829 -1.548 5.142 1.00 98.75 185 CYS A N 1
ATOM 1369 C CA . CYS A 1 185 ? 2.729 -1.036 5.962 1.00 98.75 185 CYS A CA 1
ATOM 1370 C C . CYS A 1 185 ? 1.360 -1.415 5.381 1.00 98.75 185 CYS A C 1
ATOM 1372 O O . CYS A 1 185 ? 1.246 -1.848 4.231 1.00 98.75 185 CYS A O 1
ATOM 1374 N N . ALA A 1 186 ? 0.333 -1.261 6.216 1.00 98.69 186 ALA A N 1
ATOM 1375 C CA . ALA A 1 186 ? -1.073 -1.414 5.871 1.00 98.69 186 ALA A CA 1
ATOM 1376 C C . ALA A 1 186 ? -1.885 -0.407 6.703 1.00 98.69 186 ALA A C 1
ATOM 1378 O O . ALA A 1 186 ? -2.058 -0.617 7.903 1.00 98.69 186 ALA A O 1
ATOM 1379 N N . THR A 1 187 ? -2.308 0.705 6.101 1.00 98.69 187 THR A N 1
ATOM 1380 C CA . THR A 1 187 ? -2.761 1.895 6.846 1.00 98.69 187 THR A CA 1
ATOM 1381 C C . THR A 1 187 ? -3.679 2.791 6.011 1.00 98.69 187 THR A C 1
ATOM 1383 O O . THR A 1 187 ? -3.769 2.631 4.796 1.00 98.69 187 THR A O 1
ATOM 1386 N N . ALA A 1 188 ? -4.333 3.748 6.669 1.00 98.06 188 ALA A N 1
ATOM 1387 C CA . ALA A 1 188 ? -5.013 4.890 6.049 1.00 98.06 188 ALA A CA 1
ATOM 1388 C C . ALA A 1 188 ? -4.377 6.238 6.449 1.00 98.06 188 ALA A C 1
ATOM 1390 O O . ALA A 1 188 ? -4.808 7.294 5.985 1.00 98.06 188 ALA A O 1
ATOM 1391 N N . ASN A 1 189 ? -3.354 6.214 7.311 1.00 98.25 189 ASN A N 1
ATOM 1392 C CA . ASN A 1 189 ? -2.647 7.412 7.749 1.00 98.25 189 ASN A CA 1
ATOM 1393 C C . ASN A 1 189 ? -1.857 8.050 6.591 1.00 98.25 189 ASN A C 1
ATOM 1395 O O . ASN A 1 189 ? -1.541 7.376 5.605 1.00 98.25 189 ASN A O 1
ATOM 1399 N N . PRO A 1 190 ? -1.446 9.323 6.729 1.00 98.31 190 PRO A N 1
ATOM 1400 C CA . PRO A 1 190 ? -0.361 9.873 5.925 1.00 98.31 190 PRO A CA 1
ATOM 1401 C C . PRO A 1 190 ? 0.905 9.019 6.067 1.00 98.31 190 PRO A C 1
ATOM 1403 O O . PRO A 1 190 ? 1.283 8.650 7.182 1.00 98.31 190 PRO A O 1
ATOM 1406 N N . VAL A 1 191 ? 1.555 8.713 4.942 1.00 98.81 191 VAL A N 1
ATOM 1407 C CA . VAL A 1 191 ? 2.785 7.915 4.913 1.00 98.81 191 VAL A CA 1
ATOM 1408 C C . VAL A 1 191 ? 3.838 8.583 4.050 1.00 98.81 191 VAL A C 1
ATOM 1410 O O . VAL A 1 191 ? 3.568 8.926 2.899 1.00 98.81 191 VAL A O 1
ATOM 1413 N N . SER A 1 192 ? 5.056 8.651 4.578 1.00 98.81 192 SER A N 1
ATOM 1414 C CA . SER A 1 192 ? 6.258 8.984 3.815 1.00 98.81 192 SER A CA 1
ATOM 1415 C C . SER A 1 192 ? 7.156 7.751 3.701 1.00 98.81 192 SER A C 1
ATOM 1417 O O . SER A 1 192 ? 7.383 7.035 4.678 1.00 98.81 192 SER A O 1
ATOM 1419 N N . VAL A 1 193 ? 7.679 7.478 2.510 1.00 98.81 193 VAL A N 1
ATOM 1420 C CA . VAL A 1 193 ? 8.524 6.313 2.221 1.00 98.81 193 VAL A CA 1
ATOM 1421 C C . VAL A 1 193 ? 9.963 6.765 2.030 1.00 98.81 193 VAL A C 1
ATOM 1423 O O . VAL A 1 193 ? 10.244 7.620 1.193 1.00 98.81 193 VAL A O 1
ATOM 1426 N N . VAL A 1 194 ? 10.888 6.175 2.788 1.00 98.69 194 VAL A N 1
ATOM 1427 C CA . VAL A 1 194 ? 12.323 6.428 2.626 1.00 98.69 194 VAL A CA 1
ATOM 1428 C C . VAL A 1 194 ? 12.842 5.516 1.521 1.00 98.69 194 VAL A C 1
ATOM 1430 O O . VAL A 1 194 ? 12.854 4.291 1.674 1.00 98.69 194 VAL A O 1
ATOM 1433 N N . VAL A 1 195 ? 13.276 6.105 0.412 1.00 98.56 195 VAL A N 1
ATOM 1434 C CA . VAL A 1 195 ? 13.774 5.395 -0.768 1.00 98.56 195 VAL A CA 1
ATOM 1435 C C . VAL A 1 195 ? 15.263 5.677 -0.924 1.00 98.56 195 VAL A C 1
ATOM 1437 O O . VAL A 1 195 ? 15.705 6.821 -0.889 1.00 98.56 195 VAL A O 1
ATOM 1440 N N . ALA A 1 196 ? 16.055 4.623 -1.085 1.00 98.12 196 ALA A N 1
ATOM 1441 C CA . ALA A 1 196 ? 17.462 4.734 -1.429 1.00 98.12 196 ALA A CA 1
ATOM 1442 C C . ALA A 1 196 ? 17.643 4.604 -2.939 1.00 98.12 196 ALA A C 1
ATOM 1444 O O . ALA A 1 196 ? 17.088 3.693 -3.555 1.00 98.12 196 ALA A O 1
ATOM 1445 N N . ARG A 1 197 ? 18.459 5.480 -3.516 1.00 96.81 197 ARG A N 1
ATOM 1446 C CA . ARG A 1 197 ? 18.815 5.517 -4.932 1.00 96.81 197 ARG A CA 1
ATOM 1447 C C . ARG A 1 197 ? 20.310 5.277 -5.111 1.00 96.81 197 ARG A C 1
ATOM 1449 O O . ARG A 1 197 ? 21.131 5.866 -4.409 1.00 96.81 197 ARG A O 1
ATOM 1456 N N . LEU A 1 198 ? 20.657 4.431 -6.079 1.00 95.25 198 LEU A N 1
ATOM 1457 C CA . LEU A 1 198 ? 22.033 4.095 -6.437 1.00 95.25 198 LEU A CA 1
ATOM 1458 C C . LEU A 1 198 ? 22.267 4.277 -7.943 1.00 95.25 198 LEU A C 1
ATOM 1460 O O . LEU A 1 198 ? 22.049 3.353 -8.732 1.00 95.25 198 LEU A O 1
ATOM 1464 N N . GLY A 1 199 ? 22.775 5.444 -8.336 1.00 89.94 199 GLY A N 1
ATOM 1465 C CA . GLY A 1 199 ? 22.865 5.832 -9.746 1.00 89.94 199 GLY A CA 1
ATOM 1466 C C . GLY A 1 199 ? 21.507 6.276 -10.296 1.00 89.94 199 GLY A C 1
ATOM 1467 O O . GLY A 1 199 ? 20.669 6.780 -9.551 1.00 89.94 199 GLY A O 1
ATOM 1468 N N . GLU A 1 200 ? 21.286 6.108 -11.597 1.00 85.94 200 GLU A N 1
ATOM 1469 C CA . GLU A 1 200 ? 20.112 6.684 -12.268 1.00 85.94 200 GLU A CA 1
ATOM 1470 C C . GLU A 1 200 ? 18.855 5.803 -12.165 1.00 85.94 200 GLU A C 1
ATOM 1472 O O . GLU A 1 200 ? 17.752 6.329 -12.009 1.00 85.94 200 GLU A O 1
ATOM 1477 N N . ASP A 1 201 ? 19.006 4.474 -12.188 1.00 87.31 201 ASP A N 1
ATOM 1478 C CA . ASP A 1 201 ? 17.913 3.524 -12.444 1.00 87.31 201 ASP A CA 1
ATOM 1479 C C . ASP A 1 201 ? 17.639 2.515 -11.315 1.00 87.31 201 ASP A C 1
ATOM 1481 O O . ASP A 1 201 ? 16.682 1.743 -11.396 1.00 87.31 201 ASP A O 1
ATOM 1485 N N . ARG A 1 202 ? 18.438 2.514 -10.241 1.00 94.19 202 ARG A N 1
ATOM 1486 C CA . ARG A 1 202 ? 18.256 1.591 -9.109 1.00 94.19 202 ARG A CA 1
ATOM 1487 C C . ARG A 1 202 ? 17.720 2.314 -7.890 1.00 94.19 202 ARG A C 1
ATOM 1489 O O . ARG A 1 202 ? 18.377 3.201 -7.346 1.00 94.19 202 ARG A O 1
ATOM 1496 N N . LYS A 1 203 ? 16.555 1.864 -7.431 1.00 97.38 203 LYS A N 1
ATOM 1497 C CA . LYS A 1 203 ? 15.898 2.325 -6.211 1.00 97.38 203 LYS A CA 1
ATOM 1498 C C . LYS A 1 203 ? 15.442 1.159 -5.344 1.00 97.38 203 LYS A C 1
ATOM 1500 O O . LYS A 1 203 ? 15.052 0.119 -5.873 1.00 97.38 203 LYS A O 1
ATOM 1505 N N . GLY A 1 204 ? 15.420 1.364 -4.031 1.00 97.94 204 GLY A N 1
ATOM 1506 C CA . GLY A 1 204 ? 14.860 0.420 -3.067 1.00 97.94 204 GLY A CA 1
ATOM 1507 C C . GLY A 1 204 ? 14.217 1.128 -1.879 1.00 97.94 204 GLY A C 1
ATOM 1508 O O . GLY A 1 204 ? 14.681 2.182 -1.452 1.00 97.94 204 GLY A O 1
ATOM 1509 N N . ILE A 1 205 ? 13.147 0.545 -1.337 1.00 98.62 205 ILE A N 1
ATOM 1510 C CA . ILE A 1 205 ? 12.478 1.062 -0.138 1.00 98.62 205 ILE A CA 1
ATOM 1511 C C . ILE A 1 205 ? 13.262 0.630 1.104 1.00 98.62 205 ILE A C 1
ATOM 1513 O O . ILE A 1 205 ? 13.425 -0.565 1.364 1.00 98.62 205 ILE A O 1
ATOM 1517 N N . MET A 1 206 ? 13.699 1.614 1.890 1.00 98.38 206 MET A N 1
ATOM 1518 C CA . MET A 1 206 ? 14.436 1.420 3.142 1.00 98.38 206 MET A CA 1
ATOM 1519 C C . MET A 1 206 ? 13.503 1.307 4.349 1.00 98.38 206 MET A C 1
ATOM 1521 O O . MET A 1 206 ? 13.795 0.577 5.295 1.00 98.38 206 MET A O 1
ATOM 1525 N N . GLY A 1 207 ? 12.371 2.010 4.318 1.00 98.50 207 GLY A N 1
ATOM 1526 C CA . GLY A 1 207 ? 11.402 2.034 5.407 1.00 98.50 207 GLY A CA 1
ATOM 1527 C C . GLY A 1 207 ? 10.248 2.993 5.141 1.00 98.50 207 GLY A C 1
ATOM 1528 O O . GLY A 1 207 ? 10.198 3.655 4.104 1.00 98.50 207 GLY A O 1
ATOM 1529 N N . VAL A 1 208 ? 9.322 3.055 6.094 1.00 98.81 208 VAL A N 1
ATOM 1530 C CA . VAL A 1 208 ? 8.124 3.899 6.042 1.00 98.81 208 VAL A CA 1
ATOM 1531 C C . VAL A 1 208 ? 7.976 4.675 7.345 1.00 98.81 208 VAL A C 1
ATOM 1533 O O . VAL A 1 208 ? 8.330 4.178 8.414 1.00 98.81 208 VAL A O 1
ATOM 1536 N N . LEU A 1 209 ? 7.446 5.886 7.237 1.00 98.62 209 LEU A N 1
ATOM 1537 C CA . LEU A 1 209 ? 7.008 6.738 8.334 1.00 98.62 209 LEU A CA 1
ATOM 1538 C C . LEU A 1 209 ? 5.477 6.744 8.277 1.00 98.62 209 LEU A C 1
ATOM 1540 O O . LEU A 1 209 ? 4.903 7.422 7.430 1.00 98.62 209 LEU A O 1
ATOM 1544 N N . ASP A 1 210 ? 4.835 5.908 9.096 1.00 98.56 210 ASP A N 1
ATOM 1545 C CA . ASP A 1 210 ? 3.380 5.698 9.092 1.00 98.56 210 ASP A CA 1
ATOM 1546 C C . ASP A 1 210 ? 2.720 6.482 10.229 1.00 98.56 210 ASP A C 1
ATOM 1548 O O . ASP A 1 210 ? 2.857 6.127 11.402 1.00 98.56 210 ASP A O 1
ATOM 1552 N N . GLY A 1 211 ? 2.011 7.555 9.877 1.00 97.69 211 GLY A N 1
ATOM 1553 C CA . GLY A 1 211 ? 1.330 8.409 10.840 1.00 97.69 211 GLY A CA 1
ATOM 1554 C C . GLY A 1 211 ? 2.275 9.279 11.671 1.00 97.69 211 GLY A C 1
ATOM 1555 O O . GLY A 1 211 ? 3.295 9.772 11.194 1.00 97.69 211 GLY A O 1
ATOM 1556 N N . LEU A 1 212 ? 1.877 9.532 12.918 1.00 97.75 212 LEU A N 1
ATOM 1557 C CA . LEU A 1 212 ? 2.519 10.487 13.823 1.00 97.75 212 LEU A CA 1
ATOM 1558 C C . LEU A 1 212 ? 3.143 9.779 15.032 1.00 97.75 212 LEU A C 1
ATOM 1560 O O . LEU A 1 212 ? 2.737 8.679 15.407 1.00 97.75 212 LEU A O 1
ATOM 1564 N N . CYS A 1 213 ? 4.108 10.439 15.674 1.00 97.94 213 CYS A N 1
ATOM 1565 C CA . CYS A 1 213 ? 4.736 9.936 16.894 1.00 97.94 213 CYS A CA 1
ATOM 1566 C C . CYS A 1 213 ? 3.732 9.847 18.063 1.00 97.94 213 CYS A C 1
ATOM 1568 O O . CYS A 1 213 ? 2.886 10.735 18.204 1.00 97.94 213 CYS A O 1
ATOM 1570 N N . PRO A 1 214 ? 3.847 8.834 18.945 1.00 97.44 214 PRO A N 1
ATOM 1571 C CA . PRO A 1 214 ? 3.088 8.800 20.191 1.00 97.44 214 PRO A CA 1
ATOM 1572 C C . PRO A 1 214 ? 3.488 9.976 21.093 1.00 97.44 214 PRO A C 1
ATOM 1574 O O . PRO A 1 214 ? 4.664 10.336 21.159 1.00 97.44 214 PRO A O 1
ATOM 1577 N N . VAL A 1 215 ? 2.513 10.558 21.793 1.00 97.75 215 VAL A N 1
ATOM 1578 C CA . VAL A 1 215 ? 2.719 11.736 22.660 1.00 97.75 215 VAL A CA 1
ATOM 1579 C C . VAL A 1 215 ? 2.540 11.444 24.151 1.00 97.75 215 VAL A C 1
ATOM 1581 O O . VAL A 1 215 ? 2.973 12.248 24.968 1.00 97.75 215 VAL A O 1
ATOM 1584 N N . ASP A 1 216 ? 1.921 10.314 24.505 1.00 98.00 216 ASP A N 1
ATOM 1585 C CA . ASP A 1 216 ? 1.674 9.906 25.893 1.00 98.00 216 ASP A CA 1
ATOM 1586 C C . ASP A 1 216 ? 1.367 8.394 25.991 1.00 98.00 216 ASP A C 1
ATOM 1588 O O . ASP A 1 216 ? 1.235 7.706 24.971 1.00 98.00 216 ASP A O 1
ATOM 1592 N N . PHE A 1 217 ? 1.233 7.879 27.215 1.00 98.19 217 PHE A N 1
ATOM 1593 C CA . PHE A 1 217 ? 0.773 6.524 27.523 1.00 98.19 217 PHE A CA 1
ATOM 1594 C C . PHE A 1 217 ? -0.749 6.466 27.724 1.00 98.19 217 PHE A C 1
ATOM 1596 O O . PHE A 1 217 ? -1.363 7.404 28.224 1.00 98.19 217 PHE A O 1
ATOM 1603 N N . GLU A 1 218 ? -1.373 5.331 27.383 1.00 98.12 218 GLU A N 1
ATOM 1604 C CA . GLU A 1 218 ? -2.809 5.149 27.631 1.00 98.12 218 GLU A CA 1
ATOM 1605 C C . GLU A 1 218 ? -3.136 5.074 29.134 1.00 98.12 218 GLU A C 1
ATOM 1607 O O . GLU A 1 218 ? -2.502 4.329 29.888 1.00 98.12 218 GLU A O 1
ATOM 1612 N N . THR A 1 219 ? -4.177 5.793 29.562 1.00 98.69 219 THR A N 1
ATOM 1613 C CA . THR A 1 219 ? -4.746 5.662 30.913 1.00 98.69 219 THR A CA 1
ATOM 1614 C C . THR A 1 219 ? -5.701 4.462 31.000 1.00 98.69 219 THR A C 1
ATOM 1616 O O . THR A 1 219 ? -6.106 3.895 29.982 1.00 98.69 219 THR A O 1
ATOM 1619 N N . GLU A 1 220 ? -6.130 4.067 32.206 1.00 98.56 220 GLU A N 1
ATOM 1620 C CA . GLU A 1 220 ? -7.180 3.038 32.346 1.00 98.56 220 GLU A CA 1
ATOM 1621 C C . GLU A 1 220 ? -8.497 3.454 31.667 1.00 98.56 220 GLU A C 1
ATOM 1623 O O . GLU A 1 220 ? -9.136 2.632 31.009 1.00 98.56 220 GLU A O 1
ATOM 1628 N N . GLY A 1 221 ? -8.849 4.744 31.711 1.00 98.56 221 GLY A N 1
ATOM 1629 C CA . GLY A 1 221 ? -10.014 5.266 30.994 1.00 98.56 221 GLY A CA 1
ATOM 1630 C C . GLY A 1 221 ? -9.886 5.134 29.471 1.00 98.56 221 GLY A C 1
ATOM 1631 O O . GLY A 1 221 ? -10.865 4.844 28.784 1.00 98.56 221 GLY A O 1
ATOM 1632 N N . ASP A 1 222 ? -8.683 5.284 28.912 1.00 98.38 222 ASP A N 1
ATOM 1633 C CA . ASP A 1 222 ? -8.456 5.092 27.472 1.00 98.38 222 ASP A CA 1
ATOM 1634 C C . ASP A 1 222 ? -8.512 3.612 27.078 1.00 98.38 222 ASP A C 1
ATOM 1636 O O . ASP A 1 222 ? -9.086 3.265 26.037 1.00 98.38 222 ASP A O 1
ATOM 1640 N N . LYS A 1 223 ? -8.026 2.718 27.951 1.00 98.56 223 LYS A N 1
ATOM 1641 C CA . LYS A 1 223 ? -8.177 1.263 27.788 1.00 98.56 223 LYS A CA 1
ATOM 1642 C C . LYS A 1 223 ? -9.642 0.853 27.730 1.00 98.56 223 LYS A C 1
ATOM 1644 O O . LYS A 1 223 ? -10.012 0.034 26.883 1.00 98.56 223 LYS A O 1
ATOM 1649 N N . GLU A 1 224 ? -10.474 1.395 28.614 1.00 98.50 224 GLU A N 1
ATOM 1650 C CA . GLU A 1 224 ? -11.918 1.151 28.616 1.00 98.50 224 GLU A CA 1
ATOM 1651 C C . GLU A 1 224 ? -12.556 1.604 27.300 1.00 98.50 224 GLU A C 1
ATOM 1653 O O . GLU A 1 224 ? -13.235 0.805 26.648 1.00 98.50 224 GLU A O 1
ATOM 1658 N N . LYS A 1 225 ? -12.251 2.827 26.842 1.00 98.38 225 LYS A N 1
ATOM 1659 C CA . LYS A 1 225 ? -12.757 3.363 25.566 1.00 98.38 225 LYS A CA 1
ATOM 1660 C C . LYS A 1 225 ? -12.381 2.481 24.376 1.00 98.38 225 LYS A C 1
ATOM 1662 O O . LYS A 1 225 ? -13.265 2.093 23.612 1.00 98.38 225 LYS A O 1
ATOM 1667 N N . ARG A 1 226 ? -11.104 2.104 24.210 1.00 98.06 226 ARG A N 1
ATOM 1668 C CA . ARG A 1 226 ? -10.697 1.270 23.058 1.00 98.06 226 ARG A CA 1
ATOM 1669 C C . ARG A 1 226 ? -11.279 -0.144 23.119 1.00 98.06 226 ARG A C 1
ATOM 1671 O O . ARG A 1 226 ? -11.596 -0.719 22.080 1.00 98.06 226 ARG A O 1
ATOM 1678 N N . LYS A 1 227 ? -11.455 -0.719 24.318 1.00 98.25 227 LYS A N 1
ATOM 1679 C CA . LYS A 1 227 ? -12.119 -2.023 24.494 1.00 98.25 227 LYS A CA 1
ATOM 1680 C C . LYS A 1 227 ? -13.603 -1.937 24.139 1.00 98.25 227 LYS A C 1
ATOM 1682 O O . LYS A 1 227 ? -14.106 -2.849 23.483 1.00 98.25 227 LYS A O 1
ATOM 1687 N N . ALA A 1 228 ? -14.282 -0.867 24.554 1.00 97.94 228 ALA A N 1
ATOM 1688 C CA . ALA A 1 228 ? -15.680 -0.617 24.222 1.00 97.94 228 ALA A CA 1
ATOM 1689 C C . ALA A 1 228 ? -15.863 -0.417 22.712 1.00 97.94 228 ALA A C 1
ATOM 1691 O O . ALA A 1 228 ? -16.729 -1.055 22.118 1.00 97.94 228 ALA A O 1
ATOM 1692 N N . PHE A 1 229 ? -14.988 0.368 22.076 1.00 97.56 229 PHE A N 1
ATOM 1693 C CA . PHE A 1 229 ? -14.987 0.568 20.628 1.00 97.56 229 PHE A CA 1
ATOM 1694 C C . PHE A 1 229 ? -14.921 -0.761 19.865 1.00 97.56 229 PHE A C 1
ATOM 1696 O O . PHE A 1 229 ? -15.789 -1.025 19.040 1.00 97.56 229 PHE A O 1
ATOM 1703 N N . LEU A 1 230 ? -13.967 -1.646 20.190 1.00 97.56 230 LEU A N 1
ATOM 1704 C CA . LEU A 1 230 ? -13.823 -2.946 19.513 1.00 97.56 230 LEU A CA 1
ATOM 1705 C C . LEU A 1 230 ? -15.056 -3.858 19.649 1.00 97.56 230 LEU A C 1
ATOM 1707 O O . LEU A 1 230 ? -15.312 -4.662 18.751 1.00 97.56 230 LEU A O 1
ATOM 1711 N N . ARG A 1 231 ? -15.807 -3.750 20.754 1.00 97.31 231 ARG A N 1
ATOM 1712 C CA . ARG A 1 231 ? -17.078 -4.472 20.955 1.00 97.31 231 ARG A CA 1
ATOM 1713 C C . ARG A 1 231 ? -18.215 -3.835 20.165 1.00 97.31 231 ARG A C 1
ATOM 1715 O O . ARG A 1 231 ? -18.983 -4.550 19.533 1.00 97.31 231 ARG A O 1
ATOM 1722 N N . MET A 1 232 ? -18.273 -2.504 20.141 1.00 96.00 232 MET A N 1
ATOM 1723 C CA . MET A 1 232 ? -19.251 -1.737 19.365 1.00 96.00 232 MET A CA 1
ATOM 1724 C C . MET A 1 232 ? -19.161 -2.053 17.867 1.00 96.00 232 MET A C 1
ATOM 1726 O O . MET A 1 232 ? -20.186 -2.246 17.225 1.00 96.00 232 MET A O 1
ATOM 1730 N N . ILE A 1 233 ? -17.946 -2.167 17.321 1.00 92.69 233 ILE A N 1
ATOM 1731 C CA . ILE A 1 233 ? -17.734 -2.536 15.911 1.00 92.69 233 ILE A CA 1
ATOM 1732 C C . ILE A 1 233 ? -17.760 -4.058 15.663 1.00 92.69 233 ILE A C 1
ATOM 1734 O O . ILE A 1 233 ? -17.446 -4.506 14.565 1.00 92.69 233 ILE A O 1
ATOM 1738 N N . GLY A 1 234 ? -18.089 -4.870 16.675 1.00 92.88 234 GLY A N 1
ATOM 1739 C CA . GLY A 1 234 ? -18.306 -6.316 16.534 1.00 92.88 234 GLY A CA 1
ATOM 1740 C C . GLY A 1 234 ? -17.050 -7.184 16.392 1.00 92.88 234 GLY A C 1
ATOM 1741 O O . GLY A 1 234 ? -17.165 -8.392 16.198 1.00 92.88 234 GLY A O 1
ATOM 1742 N N . TYR A 1 235 ? -15.847 -6.620 16.524 1.00 92.69 235 TYR A N 1
ATOM 1743 C CA . TYR A 1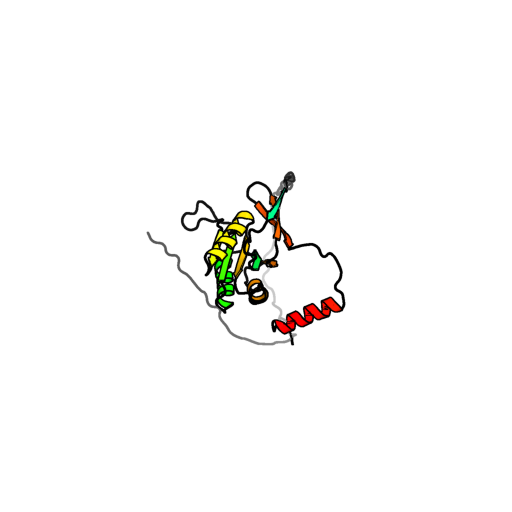 235 ? -14.591 -7.375 16.401 1.00 92.69 235 TYR A CA 1
ATOM 1744 C C . TYR A 1 235 ? -14.225 -8.171 17.661 1.00 92.69 235 TYR A C 1
ATOM 1746 O O . TYR A 1 235 ? -13.405 -9.094 17.601 1.00 92.69 235 TYR A O 1
ATOM 1754 N N . LYS A 1 236 ? -14.786 -7.810 18.820 1.00 96.00 236 LYS A N 1
ATOM 1755 C CA . LYS A 1 236 ? -14.588 -8.500 20.103 1.00 96.00 236 LYS A CA 1
ATOM 1756 C C . LYS A 1 236 ? -15.915 -8.638 20.848 1.00 96.00 236 LYS A C 1
ATOM 1758 O O . LYS A 1 236 ? -16.823 -7.847 20.632 1.00 96.00 236 LYS A O 1
ATOM 1763 N N . ARG A 1 237 ? -16.006 -9.650 21.716 1.00 85.00 237 ARG A N 1
ATOM 1764 C CA . ARG A 1 237 ? -17.158 -9.890 22.595 1.00 85.00 237 ARG A CA 1
ATOM 1765 C C . ARG A 1 237 ? -16.888 -9.382 23.981 1.00 85.00 237 ARG A C 1
ATOM 1767 O O . ARG A 1 237 ? -15.763 -9.610 24.492 1.00 85.00 237 ARG A O 1
#

Organism: NCBI:txid307507

pLDDT: mean 81.92, std 23.99, range [28.08, 98.94]

Foldseek 3Di:
DDDDDDDDDDDDDDDDDDDDDDDDDDDDDDDDDDDDDDDDDDDDDDDDDPPPDDDPDPPPPDPPDDWDKDKDKFWQDDPPLFKKWKAFFADPCLQVQVVVLQVVLDDPKWKKKWWFFQDDDCPPPVDRTGDTDMDTPDPVRNVSFRVRCVRQLAHRMMMMTIDPDACVSRVVSSVVPPGTPTIQDIGSAIKMWIWMDTPDRHIDTPHMDGHDDDDDDDDVVNVVVVVVVCVVVPVHD

InterPro domains:
  IPR007153 Adenosine specific kinase [PF04008] (74-236)
  IPR007153 Adenosine specific kinase [PTHR36155] (68-236)
  IPR036902 Ta1353-like superfamily [G3DSA:3.40.1520.10] (64-237)
  IPR036902 Ta1353-like superfamily [SSF103165] (69-236)

Secondary structure (DSSP, 8-state):
---PPPP---PPPP--------S--PPPPPPP-------PPPPPPP------PPPPP-----------EEEEEEE---TT--EEEEEE--STTHHHHHHHHHHTT-TT-EEEEEEE---S-TT-SSS--S-EEEEESSHHHHHHHHHHHHHH--TTEEEEEEESS-GGGTHHHHHHSTT--EEEEEESS-EEEEEEEETTTEEEEEEEEES----SPPPHHHHHHHHHHHHHTTS--

Radius of gyration: 35.66 Å; chains: 1; bounding box: 85×91×79 Å